Protein AF-A0AAD7ZEE1-F1 (afdb_monomer_lite)

Radius of gyration: 22.11 Å; chains: 1; bounding box: 48×43×77 Å

InterPro domains:
  IPR001849 Pleckstrin homology domain [PF00169] (55-157)
  IPR001849 Pleckstrin homology domain [PS50003] (45-158)
  IPR001849 Pleckstrin homology domain [SM00233] (46-160)
  IPR011993 PH-like domain superfamily [G3DSA:2.30.29.30] (40-167)
  IPR040655 TIAM1, CC-Ex domain [PF18385] (184-248)
  IPR043537 Tiam1/Tiam2/Protein still life [PTHR46001] (1-248)

Organism: Diploptera punctata (NCBI:txid6984)

Sequence (248 aa):
SMSDDDRMSLTTAVSDEEDAESVHNSPYRAKQTGTAAASFNCTGAVRKAGFLSVKKWLLRKKHQIELARKRGWKGYWVCLKGTTLLFYPCDSREGRSVEAAPKHLIIVDGAIMQPIPEHPKRDYIFCLSTAFGDAYLFQAPCQVELENWVNSIHSACAAAFARHRGKTGTLHLLQEEIFRLEKAIESDHKLKHMADLQQSVVSDPETKQQINNQIVQWEENLERLHCEQFRLRCYMASLQSGELPNPK

pLDDT: mean 83.83, std 20.96, range [27.28, 98.5]

Structure (mmCIF, N/CA/C/O backbone):
data_AF-A0AAD7ZEE1-F1
#
_entry.id   AF-A0AAD7ZEE1-F1
#
loop_
_atom_site.group_PDB
_atom_site.id
_atom_site.type_symbol
_atom_site.label_atom_id
_atom_site.label_alt_id
_atom_site.label_comp_id
_atom_site.label_asym_id
_atom_site.label_entity_id
_atom_site.label_seq_id
_atom_site.pdbx_PDB_ins_code
_atom_site.Cartn_x
_atom_site.Cartn_y
_atom_site.Cartn_z
_atom_site.occupancy
_atom_site.B_iso_or_equiv
_atom_site.auth_seq_id
_atom_site.auth_comp_id
_atom_site.auth_asym_id
_atom_site.auth_atom_id
_atom_site.pdbx_PDB_model_num
ATOM 1 N N . SER A 1 1 ? -8.380 22.150 -8.555 1.00 40.12 1 SER A N 1
ATOM 2 C CA . SER A 1 1 ? -8.447 21.012 -7.622 1.00 40.12 1 SER A CA 1
ATOM 3 C C . SER A 1 1 ? -9.187 19.899 -8.341 1.00 40.12 1 SER A C 1
ATOM 5 O O . SER A 1 1 ? -10.301 20.165 -8.768 1.00 40.12 1 SER A O 1
ATOM 7 N N . MET A 1 2 ? -8.557 18.749 -8.607 1.00 34.44 2 MET A N 1
ATOM 8 C CA . MET A 1 2 ? -9.246 17.584 -9.196 1.00 34.44 2 MET A CA 1
ATOM 9 C C . MET A 1 2 ? -10.144 16.945 -8.135 1.00 34.44 2 MET A C 1
ATOM 11 O O . MET A 1 2 ? -9.712 16.839 -6.986 1.00 34.44 2 MET A O 1
ATOM 15 N N . SER A 1 3 ? -11.364 16.549 -8.505 1.00 39.47 3 SER A N 1
ATOM 16 C CA . SER A 1 3 ? -12.294 15.894 -7.580 1.00 39.47 3 SER A CA 1
ATOM 17 C C . SER A 1 3 ? -11.855 14.454 -7.277 1.00 39.47 3 SER A C 1
ATOM 19 O O . SER A 1 3 ? -11.106 13.848 -8.051 1.00 39.47 3 SER A O 1
ATOM 21 N N . ASP A 1 4 ? -12.299 13.893 -6.150 1.00 42.19 4 ASP A N 1
ATOM 22 C CA . ASP A 1 4 ? -12.007 12.496 -5.808 1.00 42.19 4 ASP A CA 1
ATOM 23 C C . ASP A 1 4 ? -12.592 11.523 -6.846 1.00 42.19 4 ASP A C 1
ATOM 25 O O . ASP A 1 4 ? -11.944 10.528 -7.159 1.00 42.19 4 ASP A O 1
ATOM 29 N N . ASP A 1 5 ? -13.724 11.861 -7.476 1.00 41.03 5 ASP A N 1
ATOM 30 C CA . ASP A 1 5 ? -14.307 11.094 -8.587 1.00 41.03 5 ASP A CA 1
ATOM 31 C C . ASP A 1 5 ? -13.415 11.113 -9.845 1.00 41.03 5 ASP A C 1
ATOM 33 O O . ASP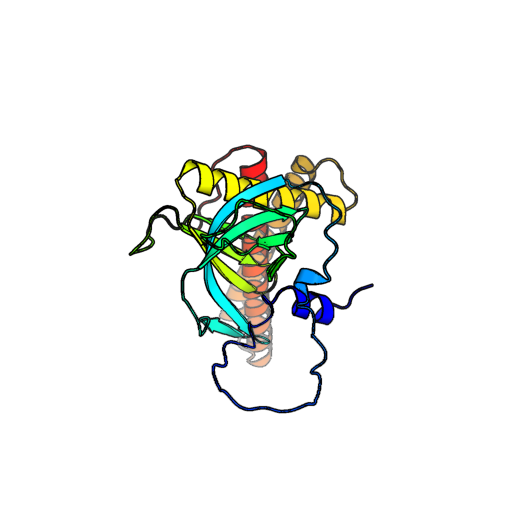 A 1 5 ? -13.206 10.074 -10.481 1.00 41.03 5 ASP A O 1
ATOM 37 N N . ASP A 1 6 ? -12.796 12.255 -10.173 1.00 42.69 6 ASP A N 1
ATOM 38 C CA . ASP A 1 6 ? -11.842 12.347 -11.289 1.00 42.69 6 ASP A CA 1
ATOM 39 C C . ASP A 1 6 ? -10.589 11.502 -11.015 1.00 42.69 6 ASP A C 1
ATOM 41 O O . ASP A 1 6 ? -10.083 10.820 -11.912 1.00 42.69 6 ASP A O 1
ATOM 45 N N . ARG A 1 7 ? -10.105 11.481 -9.763 1.00 49.22 7 ARG A N 1
ATOM 46 C CA . ARG A 1 7 ? -8.988 10.615 -9.343 1.00 49.22 7 ARG A CA 1
ATOM 47 C C . ARG A 1 7 ? -9.383 9.140 -9.382 1.00 49.22 7 ARG A C 1
ATOM 49 O O . ARG A 1 7 ? -8.583 8.329 -9.843 1.00 49.22 7 ARG A O 1
ATOM 56 N N . MET A 1 8 ? -10.604 8.793 -8.976 1.00 46.94 8 MET A N 1
ATOM 57 C CA . MET A 1 8 ? -11.129 7.427 -9.058 1.00 46.94 8 MET A CA 1
ATOM 58 C C . MET A 1 8 ? -11.180 6.930 -10.509 1.00 46.94 8 MET A C 1
ATOM 60 O O . MET A 1 8 ? -10.720 5.816 -10.772 1.00 46.94 8 MET A O 1
ATOM 64 N N . SER A 1 9 ? -11.613 7.770 -11.459 1.00 46.78 9 SER A N 1
ATOM 65 C CA . SER A 1 9 ? -11.633 7.435 -12.895 1.00 46.78 9 SER A CA 1
ATOM 66 C C . SER A 1 9 ? -10.240 7.159 -13.484 1.00 46.78 9 SER A C 1
ATOM 68 O O . SER A 1 9 ? -10.095 6.343 -14.393 1.00 46.78 9 SER A O 1
ATOM 70 N N . LEU A 1 10 ? -9.201 7.797 -12.929 1.00 44.50 10 LEU A N 1
ATOM 71 C CA . LEU A 1 10 ? -7.802 7.596 -13.317 1.00 44.50 10 LEU A CA 1
ATOM 72 C C . LEU A 1 10 ? -7.186 6.345 -12.670 1.00 44.50 10 LEU A C 1
ATOM 74 O O . LEU A 1 10 ? -6.228 5.795 -13.202 1.00 44.50 10 LEU A O 1
ATOM 78 N N . THR A 1 11 ? -7.695 5.896 -11.520 1.00 47.75 11 THR A N 1
ATOM 79 C CA . THR A 1 11 ? -7.128 4.760 -10.761 1.00 47.75 11 THR A CA 1
ATOM 80 C C . THR A 1 11 ? -7.595 3.397 -11.247 1.00 47.75 11 THR A C 1
ATOM 82 O O . THR A 1 11 ? -6.861 2.415 -11.115 1.00 47.75 11 THR A O 1
ATOM 85 N N . THR A 1 12 ? -8.784 3.331 -11.851 1.00 45.69 12 THR A N 1
ATOM 86 C CA . THR A 1 12 ? -9.221 2.122 -12.537 1.00 45.69 12 THR A CA 1
ATOM 87 C C . THR A 1 12 ? -8.402 2.035 -13.813 1.00 45.69 12 THR A C 1
ATOM 89 O O . THR A 1 12 ? -8.481 2.927 -14.651 1.00 45.69 12 THR A O 1
ATOM 92 N N . ALA A 1 13 ? -7.603 0.979 -13.986 1.00 43.41 13 ALA A N 1
ATOM 93 C CA . ALA A 1 13 ? -6.982 0.701 -15.276 1.00 43.41 13 ALA A CA 1
ATOM 94 C C . ALA A 1 13 ? -8.093 0.684 -16.337 1.00 43.41 13 ALA A C 1
ATOM 96 O O . ALA A 1 13 ? -8.843 -0.300 -16.384 1.00 43.41 13 ALA A O 1
ATOM 97 N N . VAL A 1 14 ? -8.203 1.790 -17.092 1.00 40.97 14 VAL A N 1
ATOM 98 C CA . VAL A 1 14 ? -9.268 2.075 -18.060 1.00 40.97 14 VAL A CA 1
ATOM 99 C C . VAL A 1 14 ? -9.551 0.801 -18.831 1.00 40.97 14 VAL A C 1
ATOM 101 O O . VAL A 1 14 ? -8.634 0.179 -19.374 1.00 40.97 14 VAL A O 1
ATOM 104 N N . SER A 1 15 ? -10.800 0.354 -18.728 1.00 37.97 15 SER A N 1
ATOM 105 C CA . SER A 1 15 ? -11.287 -0.866 -19.352 1.00 37.97 15 SER A CA 1
ATOM 106 C C . SER A 1 15 ? -10.908 -0.849 -20.827 1.00 37.97 15 SER A C 1
ATOM 108 O O . SER A 1 15 ? -11.233 0.106 -21.526 1.00 37.97 15 SER A O 1
ATOM 110 N N . ASP A 1 16 ? -10.210 -1.897 -21.271 1.00 42.94 16 ASP A N 1
ATOM 111 C CA . ASP A 1 16 ? -10.101 -2.236 -22.686 1.00 42.94 16 ASP A CA 1
ATOM 112 C C . ASP A 1 16 ? -11.536 -2.468 -23.200 1.00 42.94 16 ASP A C 1
ATOM 114 O O . ASP A 1 16 ? -12.090 -3.560 -23.033 1.00 42.94 16 ASP A O 1
ATOM 118 N N . GLU A 1 17 ? -12.170 -1.437 -23.753 1.00 46.38 17 GLU A N 1
ATOM 119 C CA . GLU A 1 17 ? -13.092 -1.662 -24.858 1.00 46.38 17 GLU A CA 1
ATOM 120 C C . GLU A 1 17 ? -12.255 -1.761 -26.135 1.00 46.38 17 GLU A C 1
ATOM 122 O O . GLU A 1 17 ? -11.256 -1.060 -26.276 1.00 46.38 17 GLU A O 1
ATOM 127 N N . GLU A 1 18 ? -12.681 -2.665 -27.018 1.00 41.09 18 GLU A N 1
ATOM 128 C CA . GLU A 1 18 ? -12.090 -3.026 -28.316 1.00 41.09 18 GLU A CA 1
ATOM 129 C C . GLU A 1 18 ? -11.068 -4.178 -28.306 1.00 41.09 18 GLU A C 1
ATOM 131 O O . GLU A 1 18 ? -9.892 -4.022 -28.604 1.00 41.09 18 GLU A O 1
ATOM 136 N N . ASP A 1 19 ? -11.583 -5.386 -28.060 1.00 40.03 19 ASP A N 1
ATOM 137 C CA . ASP A 1 19 ? -11.290 -6.522 -28.944 1.00 40.03 19 ASP A CA 1
ATOM 138 C C . ASP A 1 19 ? -12.640 -6.967 -29.531 1.00 40.03 19 ASP A C 1
ATOM 140 O O . ASP A 1 19 ? -13.342 -7.799 -28.953 1.00 40.03 19 ASP A O 1
ATOM 144 N N . ALA A 1 20 ? -13.057 -6.339 -30.630 1.00 35.88 20 ALA A N 1
ATOM 145 C CA . ALA A 1 20 ? -14.200 -6.782 -31.420 1.00 35.88 20 ALA A CA 1
ATOM 146 C C . ALA A 1 20 ? -13.728 -7.050 -32.851 1.00 35.88 20 ALA A C 1
ATOM 148 O O . ALA A 1 20 ? -13.698 -6.162 -33.701 1.00 35.88 20 ALA A O 1
ATOM 149 N N . GLU A 1 21 ? -13.361 -8.303 -33.118 1.00 36.62 21 GLU A N 1
ATOM 150 C CA . GLU A 1 21 ? -13.446 -8.841 -34.469 1.00 36.62 21 GLU A CA 1
ATOM 151 C C . GLU A 1 21 ? -14.921 -8.843 -34.892 1.00 36.62 21 GLU A C 1
ATOM 153 O O . GLU A 1 21 ? -15.702 -9.688 -34.463 1.00 36.62 21 GLU A O 1
ATOM 158 N N . SER A 1 22 ? -15.313 -7.910 -35.758 1.00 33.69 22 SER A N 1
ATOM 159 C CA . SER A 1 22 ? -16.380 -8.162 -36.726 1.00 33.69 22 SER A CA 1
ATOM 160 C C . SER A 1 22 ? -16.265 -7.201 -37.903 1.00 33.69 22 SER A C 1
ATOM 162 O O . SER A 1 22 ? -16.406 -5.987 -37.768 1.00 33.69 22 SER A O 1
ATOM 164 N N . VAL A 1 23 ? -16.018 -7.785 -39.069 1.00 41.66 23 VAL A N 1
ATOM 165 C CA . VAL A 1 23 ? -16.110 -7.181 -40.396 1.00 41.66 23 VAL A CA 1
ATOM 166 C C . VAL A 1 23 ? -17.495 -6.548 -40.578 1.00 41.66 23 VAL A C 1
ATOM 168 O O . VAL A 1 23 ? -18.473 -7.284 -40.558 1.00 41.66 23 VAL A O 1
ATOM 171 N N . HIS A 1 24 ? -17.592 -5.228 -40.781 1.00 32.78 24 HIS A N 1
ATOM 172 C CA . HIS A 1 24 ? -18.539 -4.605 -41.724 1.00 32.78 24 HIS A CA 1
ATOM 173 C C . HIS A 1 24 ? -18.320 -3.083 -41.860 1.00 32.78 24 HIS A C 1
ATOM 175 O O . HIS A 1 24 ? -18.213 -2.351 -40.881 1.00 32.78 24 HIS A O 1
ATOM 181 N N . ASN A 1 25 ? -18.269 -2.623 -43.115 1.00 38.84 25 ASN A N 1
ATOM 182 C CA . ASN A 1 25 ? -18.150 -1.228 -43.555 1.00 38.84 25 ASN A CA 1
ATOM 183 C C . ASN A 1 25 ? -19.163 -0.273 -42.889 1.00 38.84 25 ASN A C 1
ATOM 185 O O . ASN A 1 25 ? -20.369 -0.491 -42.996 1.00 38.84 25 ASN A O 1
ATOM 189 N N . SER A 1 26 ? -18.690 0.855 -42.346 1.00 27.28 26 SER A N 1
ATOM 190 C CA . SER A 1 26 ? -19.504 2.059 -42.102 1.00 27.28 26 SER A CA 1
ATOM 191 C C . SER A 1 26 ? -18.639 3.330 -42.214 1.00 27.28 26 SER A C 1
ATOM 193 O O . SER A 1 26 ? -17.536 3.347 -41.669 1.00 27.28 26 SER A O 1
ATOM 195 N N . PRO A 1 27 ? -19.085 4.402 -42.907 1.00 32.22 27 PRO A N 1
ATOM 196 C CA . PRO A 1 27 ? -18.268 5.587 -43.192 1.00 32.22 27 PRO A CA 1
ATOM 197 C C . PRO A 1 27 ? -18.275 6.639 -42.068 1.00 32.22 27 PRO A C 1
ATOM 199 O O . PRO A 1 27 ? -17.783 7.753 -42.256 1.00 32.22 27 PRO A O 1
ATOM 202 N N . TYR A 1 28 ? -18.807 6.324 -40.886 1.00 29.80 28 TYR A N 1
ATOM 203 C CA . TYR A 1 28 ? -18.801 7.256 -39.762 1.00 29.80 28 TYR A CA 1
ATOM 204 C C . TYR A 1 28 ? -17.544 7.081 -38.912 1.00 29.80 28 TYR A C 1
ATOM 206 O O . TYR A 1 28 ? -17.447 6.207 -38.058 1.00 29.80 28 TYR A O 1
ATOM 214 N N . ARG A 1 29 ? -16.579 7.968 -39.173 1.00 31.44 29 ARG A N 1
ATOM 215 C CA . ARG A 1 29 ? -15.372 8.233 -38.384 1.00 31.44 29 ARG A CA 1
ATOM 216 C C . ARG A 1 29 ? -15.708 8.323 -36.888 1.00 31.44 29 ARG A C 1
ATOM 218 O O . ARG A 1 29 ? -16.157 9.367 -36.413 1.00 31.44 29 ARG A O 1
ATOM 225 N N . ALA A 1 30 ? -15.472 7.240 -36.151 1.00 33.38 30 ALA A N 1
ATOM 226 C CA . ALA A 1 30 ? -15.503 7.240 -34.695 1.00 33.38 30 ALA A CA 1
ATOM 227 C C . ALA A 1 30 ? -14.408 8.184 -34.170 1.00 33.38 30 ALA A C 1
ATOM 229 O O . ALA A 1 30 ? -13.257 8.141 -34.612 1.00 33.38 30 ALA A O 1
ATOM 230 N N . LYS A 1 31 ? -14.772 9.084 -33.251 1.00 32.66 31 LYS A N 1
ATOM 231 C CA . LYS A 1 31 ? -13.800 9.866 -32.479 1.00 32.66 31 LYS A CA 1
ATOM 232 C C . LYS A 1 31 ? -12.922 8.878 -31.713 1.00 32.66 31 LYS A C 1
ATOM 234 O O . LYS A 1 31 ? -13.436 8.174 -30.855 1.00 32.66 31 LYS A O 1
ATOM 239 N N . GLN A 1 32 ? -11.620 8.862 -32.001 1.00 36.59 32 GLN A N 1
ATOM 240 C CA . GLN A 1 32 ? -10.618 8.201 -31.165 1.00 36.59 32 GLN A CA 1
ATOM 241 C C . GLN A 1 32 ? -10.712 8.777 -29.748 1.00 36.59 32 GLN A C 1
ATOM 243 O O . GLN A 1 32 ? -10.228 9.875 -29.470 1.00 36.59 32 GLN A O 1
ATOM 248 N N . THR A 1 33 ? -11.374 8.057 -28.850 1.00 39.50 33 THR A N 1
ATOM 249 C CA . THR A 1 33 ? -11.293 8.291 -27.413 1.00 39.50 33 THR A CA 1
ATOM 250 C C . THR A 1 33 ? -9.911 7.834 -26.970 1.00 39.50 33 THR A C 1
ATOM 252 O O . THR A 1 33 ? -9.688 6.652 -26.724 1.00 39.50 33 THR A O 1
ATOM 255 N N . GLY A 1 34 ? -8.947 8.755 -26.938 1.00 44.19 34 GLY A N 1
ATOM 256 C CA . GLY A 1 34 ? -7.633 8.471 -26.368 1.00 44.19 34 GLY A CA 1
ATOM 257 C C . GLY A 1 34 ? -7.796 7.935 -24.945 1.00 44.19 34 GLY A C 1
ATOM 258 O O . GLY A 1 34 ? -8.512 8.522 -24.136 1.00 44.19 34 GLY A O 1
ATOM 259 N N . THR A 1 35 ? -7.165 6.800 -24.641 1.00 54.47 35 THR A N 1
ATOM 260 C CA . THR A 1 35 ? -7.162 6.225 -23.289 1.00 54.47 35 THR A CA 1
ATOM 261 C C . THR A 1 35 ? -6.648 7.257 -22.286 1.00 54.47 35 THR A C 1
ATOM 263 O O . THR A 1 35 ? -5.649 7.915 -22.571 1.00 54.47 35 THR A O 1
ATOM 266 N N . ALA A 1 36 ? -7.257 7.358 -21.097 1.00 60.41 36 ALA A N 1
ATOM 267 C CA . ALA A 1 36 ? -6.847 8.304 -20.046 1.00 60.41 36 ALA A CA 1
ATOM 268 C C . ALA A 1 36 ? -5.338 8.242 -19.722 1.00 60.41 36 ALA A C 1
ATOM 270 O O . ALA A 1 36 ? -4.725 9.251 -19.375 1.00 60.41 36 ALA A O 1
ATOM 271 N N . ALA A 1 37 ? -4.724 7.068 -19.909 1.00 61.06 37 ALA A N 1
ATOM 272 C CA . ALA A 1 37 ? -3.286 6.869 -19.788 1.00 61.06 37 ALA A CA 1
ATOM 273 C C . ALA A 1 37 ? -2.462 7.656 -20.826 1.00 61.06 37 ALA A C 1
ATOM 275 O O . ALA A 1 37 ? -1.444 8.245 -20.471 1.00 61.06 37 ALA A O 1
ATOM 276 N N . ALA A 1 38 ? -2.922 7.738 -22.075 1.00 57.72 38 ALA A N 1
ATOM 277 C CA . ALA A 1 38 ? -2.249 8.456 -23.157 1.00 57.72 38 ALA A CA 1
ATOM 278 C C . ALA A 1 38 ? -2.305 9.985 -22.987 1.00 57.72 38 ALA A C 1
ATOM 280 O O . ALA A 1 38 ? -1.406 10.684 -23.441 1.00 57.72 38 ALA A O 1
ATOM 281 N N . SER A 1 39 ? -3.329 10.505 -22.302 1.00 58.06 39 SER A N 1
ATOM 282 C CA . SER A 1 39 ? -3.446 11.929 -21.956 1.00 58.06 39 SER A CA 1
ATOM 283 C C . SER A 1 39 ? -2.716 12.324 -20.665 1.00 58.06 39 SER A C 1
ATOM 285 O O . SER A 1 39 ? -2.674 13.506 -20.320 1.00 58.06 39 SER A O 1
ATOM 287 N N . PHE A 1 40 ? -2.175 11.361 -19.910 1.00 64.25 40 PHE A N 1
ATOM 288 C CA . PHE A 1 40 ? -1.597 11.621 -18.593 1.00 64.25 40 PHE A CA 1
ATOM 289 C C . PHE A 1 40 ? -0.121 12.040 -18.696 1.00 64.25 40 PHE A C 1
ATOM 291 O O . PHE A 1 40 ? 0.790 11.215 -18.806 1.00 64.25 40 PHE A O 1
ATOM 298 N N . ASN A 1 41 ? 0.128 13.349 -18.618 1.00 56.94 41 ASN A N 1
ATOM 299 C CA . ASN A 1 41 ? 1.473 13.924 -18.662 1.00 56.94 41 ASN A CA 1
ATOM 300 C C . ASN A 1 41 ? 2.243 13.670 -17.353 1.00 56.94 41 ASN A C 1
ATOM 302 O O . ASN A 1 41 ? 2.205 14.468 -16.418 1.00 56.94 41 ASN A O 1
ATOM 306 N N . CYS A 1 42 ? 2.997 12.570 -17.290 1.00 60.84 42 CYS A N 1
ATOM 307 C CA . CYS A 1 42 ? 3.936 12.307 -16.195 1.00 60.84 42 CYS A CA 1
ATOM 308 C C . CYS A 1 42 ? 5.241 13.096 -16.372 1.00 60.84 42 CYS A C 1
ATOM 310 O O . CYS A 1 42 ? 6.234 12.564 -16.878 1.00 60.84 42 CYS A O 1
ATOM 312 N N . THR A 1 43 ? 5.269 14.349 -15.918 1.00 61.03 43 THR A N 1
ATOM 313 C CA . THR A 1 43 ? 6.492 15.162 -15.835 1.00 61.03 43 THR A CA 1
ATOM 314 C C . THR A 1 43 ? 7.293 14.772 -14.588 1.00 61.03 43 THR A C 1
ATOM 316 O O . THR A 1 43 ? 7.229 15.422 -13.548 1.00 61.03 43 THR A O 1
ATOM 319 N N . GLY A 1 44 ? 8.005 13.649 -14.650 1.00 70.31 44 GLY A N 1
ATOM 320 C CA . GLY A 1 44 ? 8.837 13.172 -13.547 1.00 70.31 44 GLY A CA 1
ATOM 321 C C . GLY A 1 44 ? 9.886 12.172 -14.014 1.00 70.31 44 GLY A C 1
ATOM 322 O O . GLY A 1 44 ? 9.659 11.423 -14.968 1.00 70.31 44 GLY A O 1
ATOM 323 N N . ALA A 1 45 ? 11.037 12.159 -13.340 1.00 86.88 45 ALA A N 1
ATOM 324 C CA . ALA A 1 45 ? 12.091 11.187 -13.607 1.00 86.88 45 ALA A CA 1
ATOM 325 C C . ALA A 1 45 ? 11.593 9.755 -13.344 1.00 86.88 45 ALA A C 1
ATOM 327 O O . ALA A 1 45 ? 10.801 9.508 -12.427 1.00 86.88 45 ALA A O 1
ATOM 328 N N . VAL A 1 46 ? 12.065 8.809 -14.155 1.00 91.88 46 VAL A N 1
ATOM 329 C CA . VAL A 1 46 ? 11.797 7.382 -13.950 1.00 91.88 46 VAL A CA 1
ATOM 330 C C . VAL A 1 46 ? 12.612 6.910 -12.751 1.00 91.88 46 VAL A C 1
ATOM 332 O O . VAL A 1 46 ? 13.837 6.943 -12.787 1.00 91.88 46 VAL A O 1
ATOM 335 N N . ARG A 1 47 ? 11.931 6.463 -11.691 1.00 94.62 47 ARG A N 1
ATOM 336 C CA . ARG A 1 47 ? 12.568 5.881 -10.500 1.00 94.62 47 ARG A CA 1
ATOM 337 C C . ARG A 1 47 ? 13.036 4.453 -10.757 1.00 94.62 47 ARG A C 1
ATOM 339 O O . ARG A 1 47 ? 14.119 4.076 -10.334 1.00 94.62 47 ARG A O 1
ATOM 346 N N . LYS A 1 48 ? 12.190 3.659 -11.412 1.00 96.19 48 LYS A N 1
ATOM 347 C CA . LYS A 1 48 ? 12.466 2.271 -11.791 1.00 96.19 48 LYS A CA 1
ATOM 348 C C . LYS A 1 48 ? 11.697 1.935 -13.060 1.00 96.19 48 LYS A C 1
ATOM 350 O O . LYS A 1 48 ? 10.569 2.396 -13.238 1.00 96.19 48 LYS A O 1
ATOM 355 N N . ALA A 1 49 ? 12.306 1.130 -13.919 1.00 95.81 49 ALA A N 1
ATOM 356 C CA . ALA A 1 49 ? 11.650 0.537 -15.070 1.00 95.81 49 ALA A CA 1
ATOM 357 C C . ALA A 1 49 ? 12.075 -0.921 -15.232 1.00 95.81 49 ALA A C 1
ATOM 359 O O . ALA A 1 49 ? 13.175 -1.297 -14.829 1.00 95.81 49 ALA A O 1
ATOM 360 N N . GLY A 1 50 ? 11.200 -1.734 -15.810 1.00 95.56 50 GLY A N 1
ATOM 361 C CA . GLY A 1 50 ? 11.475 -3.144 -16.040 1.00 95.56 50 GLY A CA 1
ATOM 362 C C . GLY A 1 50 ? 10.248 -3.907 -16.512 1.00 95.56 50 GLY A C 1
ATOM 363 O O . GLY A 1 50 ? 9.125 -3.403 -16.477 1.00 95.56 50 GLY A O 1
ATOM 364 N N . PHE A 1 51 ? 10.474 -5.137 -16.959 1.00 95.50 51 PHE A N 1
ATOM 365 C CA . PHE A 1 51 ? 9.395 -6.030 -17.354 1.00 95.50 51 PHE A CA 1
ATOM 366 C C . PHE A 1 51 ? 8.683 -6.605 -16.125 1.00 95.50 51 PHE A C 1
ATOM 368 O O . PHE A 1 51 ? 9.338 -7.079 -15.196 1.00 95.50 51 PHE A O 1
ATOM 375 N N . LEU A 1 52 ? 7.351 -6.605 -16.151 1.00 97.06 52 LEU A N 1
ATOM 376 C CA . LEU A 1 52 ? 6.505 -7.282 -15.170 1.00 97.06 52 LEU A CA 1
ATOM 377 C C . LEU A 1 52 ? 5.369 -8.015 -15.884 1.00 97.06 52 LEU A C 1
ATOM 379 O O . LEU A 1 52 ? 4.760 -7.476 -16.812 1.00 97.06 52 LEU A O 1
ATOM 383 N N . SER A 1 53 ? 5.033 -9.219 -15.414 1.00 96.25 53 SER A N 1
ATOM 384 C CA . SER A 1 53 ? 3.729 -9.809 -15.734 1.00 96.25 53 SER A CA 1
ATOM 385 C C . SER A 1 53 ? 2.713 -9.358 -14.695 1.00 96.25 53 SER A C 1
ATOM 387 O O . SER A 1 53 ? 2.989 -9.399 -13.503 1.00 96.25 53 SER A O 1
ATOM 389 N N . VAL A 1 54 ? 1.545 -8.910 -15.141 1.00 95.69 54 VAL A N 1
ATOM 390 C CA . VAL A 1 54 ? 0.543 -8.240 -14.309 1.00 95.69 54 VAL A CA 1
ATOM 391 C C . VAL A 1 54 ? -0.788 -8.955 -14.455 1.00 95.69 54 VAL A C 1
ATOM 393 O O . VAL A 1 54 ? -1.175 -9.354 -15.557 1.00 95.69 54 VAL A O 1
ATOM 396 N N . LYS A 1 55 ? -1.507 -9.089 -13.346 1.00 94.06 55 LYS A N 1
ATOM 397 C CA . LYS A 1 55 ? -2.844 -9.668 -13.280 1.00 94.06 55 LYS A CA 1
ATOM 398 C C . LYS A 1 55 ? -3.710 -8.846 -12.330 1.00 94.06 55 LYS A C 1
ATOM 400 O O . LYS A 1 55 ? -3.374 -8.689 -11.159 1.00 94.06 55 LYS A O 1
ATOM 405 N N . LYS A 1 56 ? -4.860 -8.363 -12.809 1.00 93.56 56 LYS A N 1
ATOM 406 C CA . LYS A 1 56 ? -5.882 -7.749 -11.942 1.00 93.56 56 LYS A CA 1
ATOM 407 C C . LYS A 1 56 ? -6.412 -8.810 -10.969 1.00 93.56 56 LYS A C 1
ATOM 409 O O . LYS A 1 56 ? -6.713 -9.928 -11.404 1.00 93.56 56 LYS A O 1
ATOM 414 N N . TRP A 1 57 ? -6.524 -8.482 -9.682 1.00 92.81 57 TRP A N 1
ATOM 415 C CA . TRP A 1 57 ? -6.970 -9.435 -8.663 1.00 92.81 57 TRP A CA 1
ATOM 416 C C . TRP A 1 57 ? -8.263 -9.005 -7.984 1.00 92.81 57 TRP A C 1
ATOM 418 O O . TRP A 1 57 ? -9.275 -9.684 -8.170 1.00 92.81 57 TRP A O 1
ATOM 428 N N . LEU A 1 58 ? -8.243 -7.876 -7.278 1.00 93.81 58 LEU A N 1
ATOM 429 C CA . LEU A 1 58 ? -9.402 -7.298 -6.602 1.00 93.81 58 LEU A CA 1
ATOM 430 C C . LEU A 1 58 ? -9.688 -5.922 -7.190 1.00 93.81 58 LEU A C 1
ATOM 432 O O . LEU A 1 58 ? -8.757 -5.174 -7.475 1.00 93.81 58 LEU A O 1
ATOM 436 N N . LEU A 1 59 ? -10.961 -5.606 -7.390 1.00 91.50 59 LEU A N 1
ATOM 437 C CA . LEU A 1 59 ? -11.401 -4.298 -7.856 1.00 91.50 59 LEU A CA 1
ATOM 438 C C . LEU A 1 59 ? -12.491 -3.782 -6.929 1.00 91.50 59 LEU A C 1
ATOM 440 O O . LEU A 1 59 ? -13.453 -4.501 -6.637 1.00 91.50 59 LEU A O 1
ATOM 444 N N . ARG A 1 60 ? -12.364 -2.531 -6.498 1.00 86.81 60 ARG A N 1
ATOM 445 C CA . ARG A 1 60 ? -13.404 -1.871 -5.722 1.00 86.81 60 ARG A CA 1
ATOM 446 C C . ARG A 1 60 ? -14.472 -1.323 -6.657 1.00 86.81 60 ARG A C 1
ATOM 448 O O . ARG A 1 60 ? -14.199 -0.550 -7.571 1.00 86.81 60 ARG A O 1
ATOM 455 N N . LYS A 1 61 ? -15.725 -1.676 -6.384 1.00 84.38 61 LYS A N 1
ATOM 456 C CA . LYS A 1 61 ? -16.904 -1.064 -6.997 1.00 84.38 61 LYS A CA 1
ATOM 457 C C . LYS A 1 61 ? -17.773 -0.479 -5.901 1.00 84.38 61 LYS A C 1
ATOM 459 O O . LYS A 1 61 ? -18.324 -1.206 -5.077 1.00 84.38 61 LYS A O 1
ATOM 464 N N . LYS A 1 62 ? -17.910 0.848 -5.893 1.00 82.31 62 LYS A N 1
ATOM 465 C CA . LYS A 1 62 ? -18.609 1.586 -4.830 1.00 82.31 62 LYS A CA 1
ATOM 466 C C . LYS A 1 62 ? -18.017 1.250 -3.448 1.00 82.31 62 LYS A C 1
ATOM 468 O O . LYS A 1 62 ? -16.911 1.679 -3.120 1.00 82.31 62 LYS A O 1
ATOM 473 N N . HIS A 1 63 ? -18.735 0.490 -2.628 1.00 79.81 63 HIS A N 1
ATOM 474 C CA . HIS A 1 63 ? -18.324 0.103 -1.275 1.00 79.81 63 HIS A CA 1
ATOM 475 C C . HIS A 1 63 ? -18.049 -1.401 -1.143 1.00 79.81 63 HIS A C 1
ATOM 477 O O . HIS A 1 63 ? -17.935 -1.902 -0.034 1.00 79.81 63 HIS A O 1
ATOM 483 N N . GLN A 1 64 ? -17.935 -2.123 -2.262 1.00 86.38 64 GLN A N 1
ATOM 484 C CA . GLN A 1 64 ? -17.654 -3.557 -2.271 1.00 86.38 64 GLN A CA 1
ATOM 485 C C . GLN A 1 64 ? -16.368 -3.864 -3.032 1.00 86.38 64 GLN A C 1
ATOM 487 O O . GLN A 1 64 ? -16.046 -3.216 -4.030 1.00 86.38 64 GLN A O 1
ATOM 492 N N . ILE A 1 65 ? -15.640 -4.867 -2.547 1.00 90.62 65 ILE A N 1
ATOM 493 C CA . ILE A 1 65 ? -14.446 -5.408 -3.192 1.00 90.62 65 ILE A CA 1
ATOM 494 C C . ILE A 1 65 ? -14.848 -6.707 -3.888 1.00 90.62 65 ILE A C 1
ATOM 496 O O . ILE A 1 65 ? -15.380 -7.620 -3.260 1.00 90.62 65 ILE A O 1
ATOM 500 N N . GLU A 1 66 ? -14.591 -6.792 -5.190 1.00 92.25 66 GLU A N 1
ATOM 501 C CA . GLU A 1 66 ? -14.926 -7.951 -6.016 1.00 92.25 66 GLU A CA 1
ATOM 502 C C . GLU A 1 66 ? -13.676 -8.532 -6.683 1.00 92.25 66 GLU A C 1
ATOM 504 O O . GLU A 1 66 ? -12.731 -7.815 -7.019 1.00 92.25 66 GLU A O 1
ATOM 509 N N . LEU A 1 67 ? -13.691 -9.837 -6.968 1.00 90.81 67 LEU A N 1
ATOM 510 C CA . LEU A 1 67 ? -12.682 -10.446 -7.834 1.00 90.81 67 LEU A CA 1
ATOM 511 C C . LEU A 1 67 ? -12.778 -9.871 -9.255 1.00 90.81 67 LEU A C 1
ATOM 513 O O . LEU A 1 67 ? -13.858 -9.792 -9.848 1.00 90.81 67 LEU A O 1
ATOM 517 N N . ALA A 1 68 ? -11.631 -9.544 -9.850 1.00 88.31 68 ALA A N 1
ATOM 518 C CA . ALA A 1 68 ? -11.573 -9.124 -11.245 1.00 88.31 68 ALA A CA 1
ATOM 519 C C . ALA A 1 68 ? -12.148 -10.219 -12.170 1.00 88.31 68 ALA A C 1
ATOM 521 O O . ALA A 1 68 ? -11.839 -11.402 -12.017 1.00 88.31 68 ALA A O 1
ATOM 522 N N . ARG A 1 69 ? -12.969 -9.837 -13.161 1.00 80.06 69 ARG A N 1
ATOM 523 C CA . ARG A 1 69 ? -13.607 -10.790 -14.096 1.00 80.06 69 ARG A CA 1
ATOM 524 C C . ARG A 1 69 ? -12.608 -11.391 -15.095 1.00 80.06 69 ARG A C 1
ATOM 526 O O . ARG A 1 69 ? -12.586 -12.602 -15.293 1.00 80.06 69 ARG A O 1
ATOM 533 N N . LYS A 1 70 ? -11.738 -10.561 -15.686 1.00 74.62 70 LYS A N 1
ATOM 534 C CA . LYS A 1 70 ? -10.638 -10.986 -16.571 1.00 74.62 70 LYS A CA 1
ATOM 535 C C . LYS A 1 70 ? -9.336 -11.048 -15.764 1.00 74.62 70 LYS A C 1
ATOM 537 O O . LYS A 1 70 ? -8.822 -10.018 -15.340 1.00 74.62 70 LYS A O 1
ATOM 542 N N . ARG A 1 71 ? -8.820 -12.262 -15.539 1.00 73.62 71 ARG A N 1
ATOM 543 C CA . ARG A 1 71 ? -7.690 -12.560 -14.627 1.00 73.62 71 ARG A CA 1
ATOM 544 C C . ARG A 1 71 ? -6.462 -13.140 -15.338 1.00 73.62 71 ARG A C 1
ATOM 546 O O . ARG A 1 71 ? -5.666 -13.846 -14.718 1.00 73.62 71 ARG A O 1
ATOM 553 N N . GLY A 1 72 ? -6.335 -12.898 -16.641 1.00 89.00 72 GLY A N 1
ATOM 554 C CA . GLY A 1 72 ? -5.162 -13.309 -17.408 1.00 89.00 72 GLY A CA 1
ATOM 555 C C . GLY A 1 72 ? -3.916 -12.551 -16.955 1.00 89.00 72 GLY A C 1
ATOM 556 O O . GLY A 1 72 ? -3.993 -11.377 -16.599 1.00 89.00 72 GLY A O 1
ATOM 557 N N . TRP A 1 73 ? -2.778 -13.235 -16.963 1.00 93.81 73 TRP A N 1
ATOM 558 C CA . TRP A 1 73 ? -1.476 -12.599 -16.800 1.00 93.81 73 TRP A CA 1
ATOM 559 C C . TRP A 1 73 ? -1.054 -11.970 -18.126 1.00 93.81 73 TRP A C 1
ATOM 561 O O . TRP A 1 73 ? -1.105 -12.643 -19.155 1.00 93.81 73 TRP A O 1
ATOM 571 N N . LYS A 1 74 ? -0.608 -10.714 -18.107 1.00 92.69 74 LYS A N 1
ATOM 572 C CA . LYS A 1 74 ? -0.123 -10.010 -19.302 1.00 92.69 74 LYS A CA 1
ATOM 573 C C . LYS A 1 74 ? 1.200 -9.308 -19.020 1.00 92.69 74 LYS A C 1
ATOM 575 O O . LYS A 1 74 ? 1.388 -8.776 -17.932 1.00 92.69 74 LYS A O 1
ATOM 580 N N . GLY A 1 75 ? 2.135 -9.384 -19.963 1.00 92.94 75 GLY A N 1
ATOM 581 C CA . GLY A 1 75 ? 3.453 -8.761 -19.848 1.00 92.94 75 GLY A CA 1
ATOM 582 C C . GLY A 1 75 ? 3.420 -7.289 -20.241 1.00 92.94 75 GLY A C 1
ATOM 583 O O . GLY A 1 75 ? 2.783 -6.934 -21.231 1.00 92.94 75 GLY A O 1
ATOM 584 N N . TYR A 1 76 ? 4.123 -6.454 -19.481 1.00 93.56 76 TYR A N 1
ATOM 585 C CA . TYR A 1 76 ? 4.288 -5.033 -19.765 1.00 93.56 76 TYR A CA 1
ATOM 586 C C . TYR A 1 76 ? 5.718 -4.597 -19.479 1.00 93.56 76 TYR A C 1
ATOM 588 O O . TYR A 1 76 ? 6.354 -5.090 -18.544 1.00 93.56 76 TYR A O 1
ATOM 596 N N . TRP A 1 77 ? 6.190 -3.611 -20.236 1.00 93.12 77 TRP A N 1
ATOM 597 C CA . TRP A 1 77 ? 7.272 -2.766 -19.755 1.00 93.12 77 TRP A CA 1
ATOM 598 C C . TRP A 1 77 ? 6.668 -1.728 -18.811 1.00 93.12 77 TRP A C 1
ATOM 600 O O . TRP A 1 77 ? 5.806 -0.947 -19.211 1.00 93.12 77 TRP A O 1
ATOM 610 N N . VAL A 1 78 ? 7.068 -1.747 -17.544 1.00 95.06 78 VAL A N 1
ATOM 611 C CA . VAL A 1 78 ? 6.496 -0.888 -16.504 1.00 95.06 78 VAL A CA 1
ATOM 612 C C . VAL A 1 78 ? 7.504 0.182 -16.120 1.00 95.06 78 VAL A C 1
ATOM 614 O O . VAL A 1 78 ? 8.682 -0.113 -15.943 1.00 95.06 78 VAL A O 1
ATOM 617 N N . CYS A 1 79 ? 7.051 1.426 -15.976 1.00 94.69 79 CYS A N 1
ATOM 618 C CA . CYS A 1 79 ? 7.854 2.540 -15.471 1.00 94.69 79 CYS A CA 1
ATOM 619 C C . CYS A 1 79 ? 7.177 3.178 -14.257 1.00 94.69 79 CYS A C 1
ATOM 621 O O . CYS A 1 79 ? 6.021 3.583 -14.338 1.00 94.69 79 CYS A O 1
ATOM 623 N N . LEU A 1 80 ? 7.914 3.335 -13.160 1.00 96.12 80 LEU A N 1
ATOM 624 C CA . LEU A 1 80 ? 7.501 4.102 -11.987 1.00 96.12 80 LEU A CA 1
ATOM 625 C C . LEU A 1 80 ? 7.987 5.551 -12.121 1.00 96.12 80 LEU A C 1
ATOM 627 O O . LEU A 1 80 ? 9.190 5.813 -12.032 1.00 96.12 80 LEU A O 1
ATOM 631 N N . LYS A 1 81 ? 7.058 6.493 -12.309 1.00 93.62 81 LYS A N 1
ATOM 632 C CA . LYS A 1 81 ? 7.311 7.945 -12.318 1.00 93.62 81 LYS A CA 1
ATOM 633 C C . LYS A 1 81 ? 6.485 8.598 -11.213 1.00 93.62 81 LYS A C 1
ATOM 635 O O . LYS A 1 81 ? 5.265 8.480 -11.206 1.00 93.62 81 LYS A O 1
ATOM 640 N N . GLY A 1 82 ? 7.133 9.273 -10.263 1.00 93.06 82 GLY A N 1
ATOM 641 C CA . GLY A 1 82 ? 6.432 9.770 -9.072 1.00 93.06 82 GLY A CA 1
ATOM 642 C C . GLY A 1 82 ? 5.747 8.621 -8.322 1.00 93.06 82 GLY A C 1
ATOM 643 O O . GLY A 1 82 ? 6.419 7.664 -7.952 1.00 93.06 82 GLY A O 1
ATOM 644 N N . THR A 1 83 ? 4.429 8.708 -8.132 1.00 94.88 83 THR A N 1
ATOM 645 C CA . THR A 1 83 ? 3.560 7.654 -7.570 1.00 94.88 83 THR A CA 1
ATOM 646 C C . THR A 1 83 ? 2.635 7.048 -8.629 1.00 94.88 83 THR A C 1
ATOM 648 O O . THR A 1 83 ? 1.507 6.650 -8.339 1.00 94.88 83 THR A O 1
ATOM 651 N N . THR A 1 84 ? 3.106 6.963 -9.871 1.00 94.94 84 THR A N 1
ATOM 652 C CA . THR A 1 84 ? 2.350 6.394 -10.988 1.00 94.94 84 THR A CA 1
ATOM 653 C C . THR A 1 84 ? 3.161 5.294 -11.661 1.00 94.94 84 THR A C 1
ATOM 655 O O . THR A 1 84 ? 4.296 5.514 -12.090 1.00 94.94 84 THR A O 1
ATOM 658 N N . LEU A 1 85 ? 2.570 4.104 -11.759 1.00 95.69 85 LEU A N 1
ATOM 659 C CA . LEU A 1 85 ? 3.049 3.027 -12.617 1.00 95.69 85 LEU A CA 1
ATOM 660 C C . LEU A 1 85 ? 2.434 3.198 -14.001 1.00 95.69 85 LEU A C 1
ATOM 662 O O . LEU A 1 85 ? 1.217 3.279 -14.134 1.00 95.69 85 LEU A O 1
ATOM 666 N N . LEU A 1 86 ? 3.282 3.245 -15.020 1.00 93.25 86 LEU A N 1
ATOM 667 C CA . LEU A 1 86 ? 2.907 3.366 -16.423 1.00 93.25 86 LEU A CA 1
ATOM 668 C C . LEU A 1 86 ? 3.209 2.054 -17.135 1.00 93.25 86 LEU A C 1
ATOM 670 O O . LEU A 1 86 ? 4.320 1.539 -17.012 1.00 93.25 86 LEU A O 1
ATOM 674 N N . PHE A 1 87 ? 2.235 1.538 -17.878 1.00 92.81 87 PHE A N 1
ATOM 675 C CA . PHE A 1 87 ? 2.296 0.227 -18.516 1.00 92.81 87 PHE A CA 1
ATOM 676 C C . PHE A 1 87 ? 2.370 0.391 -20.027 1.00 92.81 87 PHE A C 1
ATOM 678 O O . PHE A 1 87 ? 1.401 0.811 -20.662 1.00 92.81 87 PHE A O 1
ATOM 685 N N . TYR A 1 88 ? 3.508 0.023 -20.599 1.00 89.50 88 TYR A N 1
ATOM 686 C CA . TYR A 1 88 ? 3.741 0.044 -22.035 1.00 89.50 88 TYR A CA 1
ATOM 687 C C . TYR A 1 88 ? 3.610 -1.380 -22.584 1.00 89.50 88 TYR A C 1
ATOM 689 O O . TYR A 1 88 ? 4.115 -2.323 -21.952 1.00 89.50 88 TYR A O 1
ATOM 697 N N . PRO A 1 89 ? 2.919 -1.569 -23.723 1.00 85.94 89 PRO A N 1
ATOM 698 C CA . PRO A 1 89 ? 2.879 -2.855 -24.403 1.00 85.94 89 PRO A CA 1
ATOM 699 C C . PRO A 1 89 ? 4.293 -3.382 -24.653 1.00 85.94 89 PRO A C 1
ATOM 701 O O . PRO A 1 89 ? 5.202 -2.631 -24.996 1.00 85.94 89 PRO A O 1
ATOM 704 N N . CYS A 1 90 ? 4.478 -4.682 -24.458 1.00 76.06 90 CYS A N 1
ATOM 705 C CA . CYS A 1 90 ? 5.697 -5.374 -24.848 1.00 76.06 90 CYS A CA 1
ATOM 706 C C . CYS A 1 90 ? 5.358 -6.205 -26.086 1.00 76.06 90 CYS A C 1
ATOM 708 O O . CYS A 1 90 ? 5.156 -7.415 -25.990 1.00 76.06 90 CYS A O 1
ATOM 710 N N . ASP A 1 91 ? 5.193 -5.542 -27.232 1.00 65.56 91 ASP A N 1
ATOM 711 C CA . ASP A 1 91 ? 4.965 -6.258 -28.481 1.00 65.56 91 ASP A CA 1
ATOM 712 C C . ASP A 1 91 ? 6.286 -6.890 -28.912 1.00 65.56 91 ASP A C 1
ATOM 714 O O . ASP A 1 91 ? 7.289 -6.217 -29.124 1.00 65.56 91 ASP A O 1
ATOM 718 N N . SER A 1 92 ? 6.287 -8.218 -29.013 1.00 50.56 92 SER A N 1
ATOM 719 C CA . SER A 1 92 ? 7.460 -9.060 -29.313 1.00 50.56 92 SER A CA 1
ATOM 720 C C . SER A 1 92 ? 8.201 -8.747 -30.627 1.00 50.56 92 SER A C 1
ATOM 722 O O . SER A 1 92 ? 9.153 -9.449 -30.959 1.00 50.56 92 SER A O 1
ATOM 724 N N . ARG A 1 93 ? 7.768 -7.739 -31.396 1.00 51.16 93 ARG A N 1
ATOM 725 C CA . ARG A 1 93 ? 8.213 -7.485 -32.771 1.00 51.16 93 ARG A CA 1
ATOM 726 C C . ARG A 1 93 ? 9.057 -6.229 -32.955 1.00 51.16 93 ARG A C 1
ATOM 728 O O . ARG A 1 93 ? 9.800 -6.183 -33.927 1.00 51.16 93 ARG A O 1
ATOM 735 N N . GLU A 1 94 ? 9.018 -5.261 -32.044 1.00 45.31 94 GLU A N 1
ATOM 736 C CA . GLU A 1 94 ? 9.787 -4.022 -32.197 1.00 45.31 94 GLU A CA 1
ATOM 737 C C . GLU A 1 94 ? 10.512 -3.680 -30.896 1.00 45.31 94 GLU A C 1
ATOM 739 O O . GLU A 1 94 ? 10.026 -3.931 -29.794 1.00 45.31 94 GLU A O 1
ATOM 744 N N . GLY A 1 95 ? 11.751 -3.204 -31.035 1.00 48.12 95 GLY A N 1
ATOM 745 C CA . GLY A 1 95 ? 12.638 -2.886 -29.922 1.00 48.12 95 GLY A CA 1
ATOM 746 C C . GLY A 1 95 ? 11.996 -1.953 -28.892 1.00 48.12 95 GLY A C 1
ATOM 747 O O . GLY A 1 95 ? 10.992 -1.304 -29.148 1.00 48.12 95 GLY A O 1
ATOM 748 N N . ARG A 1 96 ? 12.609 -1.900 -27.704 1.00 54.62 96 ARG A N 1
ATOM 749 C CA . ARG A 1 96 ? 12.173 -1.193 -26.485 1.00 54.62 96 ARG A CA 1
ATOM 750 C C . ARG A 1 96 ? 12.006 0.334 -26.669 1.00 54.62 96 ARG A C 1
ATOM 752 O O . ARG A 1 96 ? 12.703 1.101 -26.009 1.00 54.62 96 ARG A O 1
ATOM 759 N N . SER A 1 97 ? 11.117 0.807 -27.539 1.00 51.81 97 SER A N 1
ATOM 760 C CA . SER A 1 97 ? 10.834 2.232 -27.686 1.00 51.81 97 SER A CA 1
ATOM 761 C C . SER A 1 97 ? 9.827 2.652 -26.617 1.00 51.81 97 SER A C 1
ATOM 763 O O . SER A 1 97 ? 8.638 2.351 -26.697 1.00 51.81 97 SER A O 1
ATOM 765 N N . VAL A 1 98 ? 10.298 3.406 -25.622 1.00 55.72 98 VAL A N 1
ATOM 766 C CA . VAL A 1 98 ? 9.461 4.116 -24.628 1.00 55.72 98 VAL A CA 1
ATOM 767 C C . VAL A 1 98 ? 8.716 5.309 -25.275 1.00 55.72 98 VAL A C 1
ATOM 769 O O . VAL A 1 98 ? 8.141 6.145 -24.589 1.00 55.72 98 VAL A O 1
ATOM 772 N N . GLU A 1 99 ? 8.725 5.401 -26.608 1.00 55.81 99 GLU A N 1
ATOM 773 C CA . GLU A 1 99 ? 8.054 6.436 -27.403 1.00 55.81 99 GLU A CA 1
ATOM 774 C C . GLU A 1 99 ? 6.550 6.179 -27.576 1.00 55.81 99 GLU A C 1
ATOM 776 O O . GLU A 1 99 ? 5.798 7.107 -27.868 1.00 55.81 99 GLU A O 1
ATOM 781 N N . ALA A 1 100 ? 6.086 4.945 -27.353 1.00 67.06 100 ALA A N 1
ATOM 782 C CA . ALA A 1 100 ? 4.662 4.630 -27.363 1.00 67.06 100 ALA A CA 1
ATOM 783 C C . ALA A 1 100 ? 3.958 5.227 -26.134 1.00 67.06 100 ALA A C 1
ATOM 785 O O . ALA A 1 100 ? 4.492 5.193 -25.027 1.00 67.06 100 ALA A O 1
ATOM 786 N N . ALA A 1 101 ? 2.731 5.728 -26.298 1.00 78.75 101 ALA A N 1
ATOM 787 C CA . ALA A 1 101 ? 1.912 6.157 -25.167 1.00 78.75 101 ALA A CA 1
ATOM 788 C C . ALA A 1 101 ? 1.623 4.968 -24.223 1.00 78.75 101 ALA A C 1
ATOM 790 O O . ALA A 1 101 ? 1.403 3.846 -24.695 1.00 78.75 101 ALA A O 1
ATOM 791 N N . PRO A 1 102 ? 1.604 5.171 -22.892 1.00 84.44 102 PRO A N 1
ATOM 792 C CA . PRO A 1 102 ? 1.277 4.098 -21.963 1.00 84.44 102 PRO A CA 1
ATOM 793 C C . PRO A 1 102 ? -0.167 3.636 -22.189 1.00 84.44 102 PRO A C 1
ATOM 795 O O . PRO A 1 102 ? -1.087 4.448 -22.274 1.00 84.44 102 PRO A O 1
ATOM 798 N N . LYS A 1 103 ? -0.369 2.316 -22.250 1.00 85.38 103 LYS A N 1
ATOM 799 C CA . LYS A 1 103 ? -1.689 1.704 -22.454 1.00 85.38 103 LYS A CA 1
ATOM 800 C C . LYS A 1 103 ? -2.538 1.757 -21.183 1.00 85.38 103 LYS A C 1
ATOM 802 O O . LYS A 1 103 ? -3.744 1.974 -21.237 1.00 85.38 103 LYS A O 1
ATOM 807 N N . HIS A 1 104 ? -1.902 1.568 -20.029 1.00 87.94 104 HIS A N 1
ATOM 808 C CA . HIS A 1 104 ? -2.558 1.648 -18.727 1.00 87.94 104 HIS A CA 1
ATOM 809 C C . HIS A 1 104 ? -1.700 2.439 -17.742 1.00 87.94 104 HIS A C 1
ATOM 811 O O . HIS A 1 104 ? -0.486 2.576 -17.921 1.00 87.94 104 HIS A O 1
ATOM 817 N N . LEU A 1 105 ? -2.330 2.909 -16.668 1.00 92.56 105 LEU A N 1
ATOM 818 C CA . LEU A 1 105 ? -1.643 3.457 -15.508 1.00 92.56 105 LEU A CA 1
ATOM 819 C C . LEU A 1 105 ? -2.277 2.951 -14.210 1.00 92.56 105 LEU A C 1
ATOM 821 O O . LEU A 1 105 ? -3.438 2.546 -14.203 1.00 92.56 105 LEU A O 1
ATOM 825 N N . ILE A 1 106 ? -1.497 2.958 -13.130 1.00 93.69 106 ILE A N 1
ATOM 826 C CA . ILE A 1 106 ? -1.964 2.717 -11.761 1.00 93.69 106 ILE A CA 1
ATOM 827 C C . ILE A 1 106 ? -1.344 3.786 -10.863 1.00 93.69 106 ILE A C 1
ATOM 829 O O . ILE A 1 106 ? -0.124 3.972 -10.859 1.00 93.69 106 ILE A O 1
ATOM 833 N N . ILE A 1 107 ? -2.176 4.474 -10.083 1.00 93.94 107 ILE A N 1
ATOM 834 C CA . ILE A 1 107 ? -1.710 5.379 -9.029 1.00 93.94 107 ILE A CA 1
ATOM 835 C C . ILE A 1 107 ? -1.414 4.543 -7.787 1.00 93.94 107 ILE A C 1
ATOM 837 O O . ILE A 1 107 ? -2.275 3.824 -7.286 1.00 93.94 107 ILE A O 1
ATOM 841 N N . VAL A 1 108 ? -0.182 4.644 -7.299 1.00 96.38 108 VAL A N 1
ATOM 842 C CA . VAL A 1 108 ? 0.322 3.862 -6.164 1.00 96.38 108 VAL A CA 1
ATOM 843 C C . VAL A 1 108 ? 0.519 4.704 -4.912 1.00 96.38 108 VAL A C 1
ATOM 845 O O . VAL A 1 108 ? 1.070 4.221 -3.934 1.00 96.38 108 VAL A O 1
ATOM 848 N N . ASP A 1 109 ? 0.078 5.961 -4.918 1.00 94.88 109 ASP A N 1
ATOM 849 C CA . ASP A 1 109 ? 0.101 6.795 -3.720 1.00 94.88 109 ASP A CA 1
ATOM 850 C C . ASP A 1 109 ? -0.715 6.142 -2.594 1.00 94.88 109 ASP A C 1
ATOM 852 O O . ASP A 1 109 ? -1.857 5.729 -2.797 1.00 94.88 109 ASP A O 1
ATOM 856 N N . GLY A 1 110 ? -0.094 5.982 -1.426 1.00 96.31 110 GLY A N 1
ATOM 857 C CA . GLY A 1 110 ? -0.680 5.236 -0.313 1.00 96.31 110 GLY A CA 1
ATOM 858 C C . GLY A 1 110 ? -0.793 3.718 -0.524 1.00 96.31 110 GLY A C 1
ATOM 859 O O . GLY A 1 110 ? -1.497 3.067 0.239 1.00 96.31 110 GLY A O 1
ATOM 860 N N . ALA A 1 111 ? -0.127 3.128 -1.522 1.00 97.75 111 ALA A N 1
ATOM 861 C CA . ALA A 1 111 ? -0.186 1.684 -1.756 1.00 97.75 111 ALA A CA 1
ATOM 862 C C . ALA A 1 111 ? 0.698 0.874 -0.788 1.00 97.75 111 ALA A C 1
ATOM 864 O O . ALA A 1 111 ? 1.672 1.398 -0.237 1.00 97.75 111 ALA A O 1
ATOM 865 N N . ILE A 1 112 ? 0.373 -0.412 -0.634 1.00 98.00 112 ILE A N 1
ATOM 866 C CA . ILE A 1 112 ? 1.117 -1.421 0.139 1.00 98.00 112 ILE A CA 1
ATOM 867 C C . ILE A 1 112 ? 1.537 -2.549 -0.806 1.00 98.00 112 ILE A C 1
ATOM 869 O O . ILE A 1 112 ? 0.696 -3.081 -1.534 1.00 98.00 112 ILE A O 1
ATOM 873 N N . MET A 1 113 ? 2.823 -2.906 -0.796 1.00 97.94 113 MET A N 1
ATOM 874 C CA . MET A 1 113 ? 3.361 -4.048 -1.532 1.00 97.94 113 MET A CA 1
ATOM 875 C C . MET A 1 113 ? 3.642 -5.215 -0.587 1.00 97.94 113 MET A C 1
ATOM 877 O O . MET A 1 113 ? 4.261 -5.022 0.459 1.00 97.94 113 MET A O 1
ATOM 881 N N . GLN A 1 114 ? 3.257 -6.428 -0.979 1.00 96.94 114 GLN A N 1
ATOM 882 C CA . GLN A 1 114 ? 3.524 -7.644 -0.207 1.00 96.94 114 GLN A CA 1
ATOM 883 C C . GLN A 1 114 ? 4.045 -8.764 -1.113 1.00 96.94 114 GLN A C 1
ATOM 885 O O . GLN A 1 114 ? 3.353 -9.127 -2.064 1.00 96.94 114 GLN A O 1
ATOM 890 N N . PRO A 1 115 ? 5.234 -9.332 -0.851 1.00 97.00 115 PRO A N 1
ATOM 891 C CA . PRO A 1 115 ? 5.654 -10.585 -1.475 1.00 97.00 115 PRO A CA 1
ATOM 892 C C . PRO A 1 115 ? 4.656 -11.714 -1.168 1.00 97.00 115 PRO A C 1
ATOM 894 O O . PRO A 1 115 ? 4.140 -11.787 -0.058 1.00 97.00 115 PRO A O 1
ATOM 897 N N . ILE A 1 116 ? 4.406 -12.595 -2.138 1.00 96.44 116 ILE A N 1
ATOM 898 C CA . ILE A 1 116 ? 3.556 -13.791 -2.005 1.00 96.44 116 ILE A CA 1
ATOM 899 C C . ILE A 1 116 ? 4.376 -15.016 -2.447 1.00 96.44 116 ILE A C 1
ATOM 901 O O . ILE A 1 116 ? 4.179 -15.526 -3.558 1.00 96.44 116 ILE A O 1
ATOM 905 N N . PRO A 1 117 ? 5.349 -15.466 -1.633 1.00 93.81 117 PRO A N 1
ATOM 906 C CA . PRO A 1 117 ? 6.169 -16.637 -1.952 1.00 93.81 117 PRO A CA 1
ATOM 907 C C . PRO A 1 117 ? 5.351 -17.936 -2.053 1.00 93.81 117 PRO A C 1
ATOM 909 O O . PRO A 1 117 ? 5.742 -18.855 -2.763 1.00 93.81 117 PRO A O 1
ATOM 912 N N . GLU A 1 118 ? 4.193 -18.010 -1.397 1.00 92.19 118 GLU A N 1
ATOM 913 C CA . GLU A 1 118 ? 3.285 -19.161 -1.382 1.00 92.19 118 GLU A CA 1
ATOM 914 C C . GLU A 1 118 ? 2.338 -19.238 -2.593 1.00 92.19 118 GLU A C 1
ATOM 916 O O . GLU A 1 118 ? 1.417 -20.061 -2.624 1.00 92.19 118 GLU A O 1
ATOM 921 N N . HIS A 1 119 ? 2.515 -18.378 -3.603 1.00 95.44 119 HIS A N 1
ATOM 922 C CA . HIS A 1 119 ? 1.642 -18.382 -4.770 1.00 95.44 119 HIS A CA 1
ATOM 923 C C . HIS A 1 119 ? 1.732 -19.731 -5.527 1.00 95.44 119 HIS A C 1
ATOM 925 O O . HIS A 1 119 ? 2.806 -20.148 -5.953 1.00 95.44 119 HIS A O 1
ATOM 931 N N . PRO A 1 120 ? 0.601 -20.406 -5.817 1.00 94.00 120 PRO A N 1
ATOM 932 C CA . PRO A 1 120 ? 0.596 -21.839 -6.141 1.00 94.00 120 PRO A CA 1
ATOM 933 C C . PRO A 1 120 ? 1.161 -22.220 -7.518 1.00 94.00 120 PRO A C 1
ATOM 935 O O . PRO A 1 120 ? 1.299 -23.402 -7.813 1.00 94.00 120 PRO A O 1
ATOM 938 N N . LYS A 1 121 ? 1.380 -21.254 -8.420 1.00 94.81 121 LYS A N 1
ATOM 939 C CA . LYS A 1 121 ? 1.711 -21.530 -9.837 1.00 94.81 121 LYS A CA 1
ATOM 940 C C . LYS A 1 121 ? 2.894 -20.747 -10.393 1.00 94.81 121 LYS A C 1
ATOM 942 O O . LYS A 1 121 ? 3.247 -20.943 -11.551 1.00 94.81 121 LYS A O 1
ATOM 947 N N . ARG A 1 122 ? 3.390 -19.760 -9.657 1.00 96.94 122 ARG A N 1
ATOM 948 C CA . ARG A 1 122 ? 4.375 -18.799 -10.161 1.00 96.94 122 ARG A CA 1
ATOM 949 C C . ARG A 1 122 ? 5.207 -18.312 -8.999 1.00 96.94 122 ARG A C 1
ATOM 951 O O . ARG A 1 122 ? 4.622 -17.986 -7.972 1.00 96.94 122 ARG A O 1
ATOM 958 N N . ASP A 1 123 ? 6.500 -18.196 -9.242 1.00 97.50 123 ASP A N 1
ATOM 959 C CA . ASP A 1 123 ? 7.459 -17.609 -8.318 1.00 97.50 123 ASP A CA 1
ATOM 960 C C . ASP A 1 123 ? 7.528 -16.091 -8.480 1.00 97.50 123 ASP A C 1
ATOM 962 O O . ASP A 1 123 ? 7.050 -15.527 -9.473 1.00 97.50 123 ASP A O 1
ATOM 966 N N . TYR A 1 124 ? 8.166 -15.444 -7.503 1.00 98.06 124 TYR A N 1
ATOM 967 C CA . TYR A 1 124 ? 8.450 -14.006 -7.499 1.00 98.06 124 TYR A CA 1
ATOM 968 C C . TYR A 1 124 ? 7.188 -13.159 -7.691 1.00 98.06 124 TYR A C 1
ATOM 970 O O . TYR A 1 124 ? 7.181 -12.160 -8.421 1.00 98.06 124 TYR A O 1
ATOM 978 N N . ILE A 1 125 ? 6.110 -13.579 -7.026 1.00 98.38 125 ILE A N 1
ATOM 979 C CA . ILE A 1 125 ? 4.852 -12.849 -7.000 1.00 98.38 125 ILE A CA 1
ATOM 980 C C . ILE A 1 125 ? 4.866 -11.834 -5.869 1.00 98.38 125 ILE A C 1
ATOM 982 O O . ILE A 1 125 ? 5.258 -12.143 -4.748 1.00 98.38 125 ILE A O 1
ATOM 986 N N . PHE A 1 126 ? 4.385 -10.631 -6.156 1.00 98.25 126 PHE A N 1
ATOM 987 C CA . PHE A 1 126 ? 4.043 -9.643 -5.145 1.00 98.25 126 PHE A CA 1
ATOM 988 C C . PHE A 1 126 ? 2.675 -9.025 -5.443 1.00 98.25 126 PHE A C 1
ATOM 990 O O . PHE A 1 126 ? 2.273 -8.873 -6.600 1.00 98.25 126 PHE A O 1
ATOM 997 N N . CYS A 1 127 ? 1.935 -8.701 -4.387 1.00 97.75 127 CYS A N 1
ATOM 998 C CA . CYS A 1 127 ? 0.671 -7.988 -4.443 1.00 97.75 127 CYS A CA 1
ATOM 999 C C . CYS A 1 127 ? 0.905 -6.495 -4.271 1.00 97.75 127 CYS A C 1
ATOM 1001 O O . CYS A 1 127 ? 1.674 -6.078 -3.410 1.00 97.75 127 CYS A O 1
ATOM 1003 N N . LEU A 1 128 ? 0.192 -5.709 -5.064 1.00 97.88 128 LEU A N 1
ATOM 1004 C CA . LEU A 1 128 ? 0.029 -4.275 -4.910 1.00 97.88 128 LEU A CA 1
ATOM 1005 C C . LEU A 1 128 ? -1.409 -4.016 -4.491 1.00 97.88 128 LEU A C 1
ATOM 1007 O O . LEU A 1 128 ? -2.316 -4.298 -5.273 1.00 97.88 128 LEU A O 1
ATOM 1011 N N . SER A 1 129 ? -1.604 -3.440 -3.312 1.00 97.12 129 SER A N 1
ATOM 1012 C CA . SER A 1 129 ? -2.904 -2.958 -2.843 1.00 97.12 129 SER A CA 1
ATOM 1013 C C . SER A 1 129 ? -2.896 -1.435 -2.860 1.00 97.12 129 SER A C 1
ATOM 1015 O O . SER A 1 129 ? -2.071 -0.806 -2.198 1.00 97.12 129 SER A O 1
ATOM 1017 N N . THR A 1 130 ? -3.772 -0.832 -3.658 1.00 96.19 130 THR A N 1
ATOM 1018 C CA . THR A 1 130 ? -3.904 0.628 -3.766 1.00 96.19 130 THR A CA 1
ATOM 1019 C C . THR A 1 130 ? -4.674 1.198 -2.574 1.00 96.19 130 THR A C 1
ATOM 1021 O O . THR A 1 130 ? -5.522 0.517 -1.998 1.00 96.19 130 THR A O 1
ATOM 1024 N N . ALA A 1 131 ? -4.468 2.481 -2.261 1.00 92.25 131 ALA A N 1
ATOM 1025 C CA . ALA A 1 131 ? -5.268 3.188 -1.253 1.00 92.25 131 ALA A CA 1
ATOM 1026 C C . ALA A 1 131 ? -6.771 3.253 -1.604 1.00 92.25 131 ALA A C 1
ATOM 1028 O O . ALA A 1 131 ? -7.610 3.495 -0.740 1.00 92.25 131 ALA A O 1
ATOM 1029 N N . PHE A 1 132 ? -7.118 3.020 -2.873 1.00 86.75 132 PHE A N 1
ATOM 1030 C CA . PHE A 1 132 ? -8.494 3.036 -3.358 1.00 86.75 132 PHE A CA 1
ATOM 1031 C C . PHE A 1 132 ? -9.210 1.694 -3.172 1.00 86.75 132 PHE A C 1
ATOM 1033 O O . PHE A 1 132 ? -10.430 1.663 -3.284 1.00 86.75 132 PHE A O 1
ATOM 1040 N N . GLY A 1 133 ? -8.502 0.614 -2.822 1.00 90.19 133 GLY A N 1
ATOM 1041 C CA . GLY A 1 133 ? -9.076 -0.716 -2.577 1.00 90.19 133 GLY A CA 1
ATOM 1042 C C . GLY A 1 133 ? -8.934 -1.707 -3.737 1.00 90.19 133 GLY A C 1
ATOM 1043 O O . GLY A 1 133 ? -9.336 -2.860 -3.599 1.00 90.19 133 GLY A O 1
ATOM 1044 N N . ASP A 1 134 ? -8.337 -1.297 -4.860 1.00 93.62 134 ASP A N 1
ATOM 1045 C CA . ASP A 1 134 ? -7.947 -2.227 -5.924 1.00 93.62 134 ASP A CA 1
ATOM 1046 C C . ASP A 1 134 ? -6.665 -2.975 -5.547 1.00 93.62 134 ASP A C 1
ATOM 1048 O O . ASP A 1 134 ? -5.740 -2.373 -4.988 1.00 93.62 134 ASP A O 1
ATOM 1052 N N . ALA A 1 135 ? -6.573 -4.250 -5.936 1.00 95.75 135 ALA A N 1
ATOM 1053 C CA . ALA A 1 135 ? -5.378 -5.069 -5.784 1.00 95.75 135 ALA A CA 1
ATOM 1054 C C . ALA A 1 135 ? -4.962 -5.768 -7.086 1.00 95.75 135 ALA A C 1
ATOM 1056 O O . ALA A 1 135 ? -5.782 -6.282 -7.858 1.00 95.75 135 ALA A O 1
ATOM 1057 N N . TYR A 1 136 ? -3.654 -5.835 -7.304 1.00 96.88 136 TYR A N 1
ATOM 1058 C CA . TYR A 1 136 ? -3.028 -6.371 -8.507 1.00 96.88 136 TYR A CA 1
ATOM 1059 C C . TYR A 1 136 ? -1.898 -7.319 -8.116 1.00 96.88 136 TYR A C 1
ATOM 1061 O O . TYR A 1 136 ? -1.126 -7.032 -7.206 1.00 96.88 136 TYR A O 1
ATOM 1069 N N . LEU A 1 137 ? -1.776 -8.435 -8.830 1.00 97.69 137 LEU A N 1
ATOM 1070 C CA . LEU A 1 137 ? -0.644 -9.343 -8.703 1.00 97.69 137 LEU A CA 1
ATOM 1071 C C . LEU A 1 137 ? 0.377 -9.035 -9.790 1.00 97.69 137 LEU A C 1
ATOM 1073 O O . LEU A 1 137 ? 0.028 -8.877 -10.964 1.00 97.69 137 LEU A O 1
ATOM 1077 N N . PHE A 1 138 ? 1.637 -9.006 -9.391 1.00 98.25 138 PHE A N 1
ATOM 1078 C CA . PHE A 1 138 ? 2.778 -8.791 -10.257 1.00 98.25 138 PHE A CA 1
ATOM 1079 C C . PHE A 1 138 ? 3.740 -9.961 -10.136 1.00 98.25 138 PHE A C 1
ATOM 1081 O O . PHE A 1 138 ? 3.939 -10.489 -9.049 1.00 98.25 138 PHE A O 1
ATOM 1088 N N . GLN A 1 139 ? 4.346 -10.345 -11.253 1.00 98.31 139 GLN A N 1
ATOM 1089 C CA . GLN A 1 139 ? 5.452 -11.286 -11.304 1.00 98.31 139 GLN A CA 1
ATOM 1090 C C . GLN A 1 139 ? 6.706 -10.553 -11.769 1.00 98.31 139 GLN A C 1
ATOM 1092 O O . GLN A 1 139 ? 6.726 -10.002 -12.878 1.00 98.31 139 GLN A O 1
ATOM 1097 N N . ALA A 1 140 ? 7.742 -10.590 -10.936 1.00 98.44 140 ALA A N 1
ATOM 1098 C CA . ALA A 1 140 ? 9.088 -10.155 -11.285 1.00 98.44 140 ALA A CA 1
ATOM 1099 C C . ALA A 1 140 ? 9.876 -11.286 -11.979 1.00 98.44 140 ALA A C 1
ATOM 1101 O O . ALA A 1 140 ? 9.537 -12.460 -11.825 1.00 98.44 140 ALA A O 1
ATOM 1102 N N . PRO A 1 141 ? 10.944 -10.970 -12.733 1.00 97.25 141 PRO A N 1
ATOM 1103 C CA . PRO A 1 141 ? 11.782 -11.992 -13.367 1.00 97.25 141 PRO A CA 1
ATOM 1104 C C . PRO A 1 141 ? 12.625 -12.805 -12.369 1.00 97.25 141 PRO A C 1
ATOM 1106 O O . PRO A 1 141 ? 13.041 -13.911 -12.698 1.00 97.25 141 PRO A O 1
ATOM 1109 N N . CYS A 1 142 ? 12.900 -12.271 -11.176 1.00 97.94 142 CYS A N 1
ATOM 1110 C CA . CYS A 1 142 ? 13.640 -12.950 -10.112 1.00 97.94 142 CYS A CA 1
ATOM 1111 C C . CYS A 1 142 ? 13.377 -12.291 -8.746 1.00 97.94 142 CYS A C 1
ATOM 1113 O O . CYS A 1 142 ? 12.785 -11.210 -8.676 1.00 97.94 142 CYS A O 1
ATOM 1115 N N . GLN A 1 143 ? 13.867 -12.919 -7.671 1.00 97.75 143 GLN A N 1
ATOM 1116 C CA . GLN A 1 14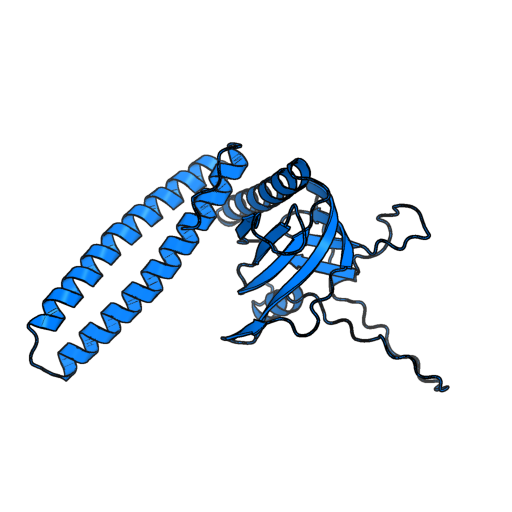3 ? 13.723 -12.438 -6.291 1.00 97.75 143 GLN A CA 1
ATOM 1117 C C . GLN A 1 143 ? 14.276 -11.019 -6.087 1.00 97.75 143 GLN A C 1
ATOM 1119 O O . GLN A 1 143 ? 13.593 -10.162 -5.536 1.00 97.75 143 GLN A O 1
ATOM 1124 N N . VAL A 1 144 ? 15.477 -10.747 -6.604 1.00 97.69 144 VAL A N 1
ATOM 1125 C CA . VAL A 1 144 ? 16.115 -9.423 -6.500 1.00 97.69 144 VAL A CA 1
ATOM 1126 C C . VAL A 1 144 ? 15.244 -8.344 -7.144 1.00 97.69 144 VAL A C 1
ATOM 1128 O O . VAL A 1 144 ? 15.070 -7.258 -6.598 1.00 97.69 144 VAL A O 1
ATOM 1131 N N . GLU A 1 145 ? 14.644 -8.639 -8.300 1.00 98.25 145 GLU A N 1
ATOM 1132 C CA . GLU A 1 145 ? 13.772 -7.677 -8.966 1.00 98.25 145 GLU A CA 1
ATOM 1133 C C . GLU A 1 145 ? 12.450 -7.465 -8.226 1.00 98.25 145 GLU A C 1
ATOM 1135 O O . GLU A 1 145 ? 11.969 -6.332 -8.193 1.00 98.25 145 GLU A O 1
ATOM 1140 N N . LEU A 1 146 ? 11.892 -8.502 -7.594 1.00 98.31 146 LEU A N 1
ATOM 1141 C CA . LEU A 1 146 ? 10.731 -8.365 -6.713 1.00 98.31 146 LEU A CA 1
ATOM 1142 C C . LEU A 1 146 ? 11.032 -7.384 -5.575 1.00 98.31 146 LEU A C 1
ATOM 1144 O O . LEU A 1 146 ? 10.298 -6.411 -5.398 1.00 98.31 146 LEU A O 1
ATOM 1148 N N . GLU A 1 147 ? 12.129 -7.595 -4.850 1.00 97.62 147 GLU A N 1
ATOM 1149 C CA . GLU A 1 147 ? 12.546 -6.738 -3.734 1.00 97.62 147 GLU A CA 1
ATOM 1150 C C . GLU A 1 147 ? 12.806 -5.301 -4.202 1.00 97.62 147 GLU A C 1
ATOM 1152 O O . GLU A 1 147 ? 12.319 -4.342 -3.599 1.00 97.62 147 GLU A O 1
ATOM 1157 N N . ASN A 1 148 ? 13.483 -5.136 -5.342 1.00 98.00 148 ASN A N 1
ATOM 1158 C CA . ASN A 1 148 ? 13.731 -3.826 -5.940 1.00 98.00 148 ASN A CA 1
ATOM 1159 C C . ASN A 1 148 ? 12.433 -3.093 -6.309 1.00 98.00 148 ASN A C 1
ATOM 1161 O O . ASN A 1 148 ? 12.349 -1.872 -6.140 1.00 98.00 148 ASN A O 1
ATOM 1165 N N . TRP A 1 149 ? 11.426 -3.796 -6.839 1.00 98.50 149 TRP A N 1
ATOM 1166 C CA . TRP A 1 149 ? 10.120 -3.210 -7.160 1.00 98.50 149 TRP A CA 1
ATOM 1167 C C . TRP A 1 149 ? 9.363 -2.791 -5.903 1.00 98.50 149 TRP A C 1
ATOM 1169 O O . TRP A 1 149 ? 8.907 -1.647 -5.833 1.00 98.50 149 TRP A O 1
ATOM 1179 N N . VAL A 1 150 ? 9.299 -3.672 -4.903 1.00 98.38 150 VAL A N 1
ATOM 1180 C CA . VAL A 1 150 ? 8.698 -3.398 -3.590 1.00 98.38 150 VAL A CA 1
ATOM 1181 C C . VAL A 1 150 ? 9.327 -2.151 -2.963 1.00 98.38 150 VAL A C 1
ATOM 1183 O O . VAL A 1 150 ? 8.625 -1.177 -2.678 1.00 98.38 150 VAL A O 1
ATOM 1186 N N . ASN A 1 151 ? 10.658 -2.121 -2.858 1.00 98.12 151 ASN A N 1
ATOM 1187 C CA . ASN A 1 151 ? 11.391 -1.012 -2.251 1.00 98.12 151 ASN A CA 1
ATOM 1188 C C . ASN A 1 151 ? 11.227 0.296 -3.025 1.00 98.12 151 ASN A C 1
ATOM 1190 O O . ASN A 1 151 ? 11.051 1.358 -2.423 1.00 98.12 151 ASN A O 1
ATOM 1194 N N . SER A 1 152 ? 11.236 0.242 -4.359 1.00 98.19 152 SER A N 1
ATOM 1195 C CA . SER A 1 152 ? 11.075 1.435 -5.198 1.00 98.19 152 SER A CA 1
ATOM 1196 C C . SER A 1 152 ? 9.686 2.056 -5.063 1.00 98.19 152 SER A C 1
ATOM 1198 O O . SER A 1 152 ? 9.577 3.283 -4.996 1.00 98.19 152 SER A O 1
ATOM 1200 N N . ILE A 1 153 ? 8.635 1.230 -5.010 1.00 98.44 153 ILE A N 1
ATOM 1201 C CA . ILE A 1 153 ? 7.251 1.696 -4.862 1.00 98.44 153 ILE A CA 1
ATOM 1202 C C . ILE A 1 153 ? 7.044 2.279 -3.462 1.00 98.44 153 ILE A C 1
ATOM 1204 O O . ILE A 1 153 ? 6.622 3.427 -3.350 1.00 98.44 153 ILE A O 1
ATOM 1208 N N . HIS A 1 154 ? 7.431 1.567 -2.401 1.00 98.50 154 HIS A N 1
ATOM 1209 C CA . HIS A 1 154 ? 7.345 2.091 -1.034 1.00 98.50 154 HIS A CA 1
ATOM 1210 C C . HIS A 1 154 ? 8.142 3.386 -0.846 1.00 98.50 154 HIS A C 1
ATOM 1212 O O . HIS A 1 154 ? 7.630 4.341 -0.266 1.00 98.50 154 HIS A O 1
ATOM 1218 N N . SER A 1 155 ? 9.350 3.479 -1.408 1.00 97.75 155 SER A N 1
ATOM 1219 C CA . SER A 1 155 ? 10.155 4.709 -1.360 1.00 97.75 155 SER A CA 1
ATOM 1220 C C . SER A 1 155 ? 9.483 5.875 -2.094 1.00 97.75 155 SER A C 1
ATOM 1222 O O . SER A 1 155 ? 9.562 7.025 -1.656 1.00 97.75 155 SER A O 1
ATOM 1224 N N . ALA A 1 156 ? 8.800 5.607 -3.213 1.00 97.12 156 ALA A N 1
ATOM 1225 C CA . ALA A 1 156 ? 8.017 6.619 -3.915 1.00 97.12 156 ALA A CA 1
ATOM 1226 C C . ALA A 1 156 ? 6.831 7.118 -3.075 1.00 97.12 156 ALA A C 1
ATOM 1228 O O . ALA A 1 156 ? 6.615 8.332 -2.999 1.00 97.12 156 ALA A O 1
ATOM 1229 N N . CYS A 1 157 ? 6.113 6.204 -2.417 1.00 97.69 157 CYS A N 1
ATOM 1230 C CA . CYS A 1 157 ? 5.006 6.523 -1.518 1.00 97.69 157 CYS A CA 1
ATOM 1231 C C . CYS A 1 157 ? 5.476 7.297 -0.283 1.00 97.69 157 CYS A C 1
ATOM 1233 O O . CYS A 1 157 ? 4.858 8.292 0.081 1.00 97.69 157 CYS A O 1
ATOM 1235 N N . ALA A 1 158 ? 6.603 6.909 0.318 1.00 97.69 158 ALA A N 1
ATOM 1236 C CA . ALA A 1 158 ? 7.215 7.617 1.438 1.00 97.69 158 ALA A CA 1
ATOM 1237 C C . ALA A 1 158 ? 7.556 9.068 1.070 1.00 97.69 158 ALA A C 1
ATOM 1239 O O . ALA A 1 158 ? 7.215 10.012 1.784 1.00 97.69 158 ALA A O 1
ATOM 1240 N N . ALA A 1 159 ? 8.172 9.264 -0.099 1.00 95.38 159 ALA A N 1
ATOM 1241 C CA . ALA A 1 159 ? 8.491 10.597 -0.591 1.00 95.38 159 ALA A CA 1
ATOM 1242 C C . ALA A 1 159 ? 7.223 11.425 -0.878 1.00 95.38 159 ALA A C 1
ATOM 1244 O O . ALA A 1 159 ? 7.216 12.632 -0.644 1.00 95.38 159 ALA A O 1
ATOM 1245 N N . ALA A 1 160 ? 6.150 10.809 -1.389 1.00 94.88 160 ALA A N 1
ATOM 1246 C CA . ALA A 1 160 ? 4.864 11.486 -1.573 1.00 94.88 160 ALA A CA 1
ATOM 1247 C C . ALA A 1 160 ? 4.223 11.876 -0.236 1.00 94.88 160 ALA A C 1
ATOM 1249 O O . ALA A 1 160 ? 3.816 13.024 -0.068 1.00 94.88 160 ALA A O 1
ATOM 1250 N N . PHE A 1 161 ? 4.243 10.966 0.739 1.00 95.50 161 PHE A N 1
ATOM 1251 C CA . PHE A 1 161 ? 3.757 11.193 2.096 1.00 95.50 161 PHE A CA 1
ATOM 1252 C C . PHE A 1 161 ? 4.418 12.412 2.756 1.00 95.50 161 PHE A C 1
ATOM 1254 O O . PHE A 1 161 ? 3.723 13.247 3.339 1.00 95.50 161 PHE A O 1
ATOM 1261 N N . ALA A 1 162 ? 5.738 12.560 2.601 1.00 95.00 162 ALA A N 1
ATOM 1262 C CA . ALA A 1 162 ? 6.477 13.722 3.090 1.00 95.00 162 ALA A CA 1
ATOM 1263 C C . ALA A 1 162 ? 6.135 15.015 2.333 1.00 95.00 162 ALA A C 1
ATOM 1265 O O . ALA A 1 162 ? 5.864 16.044 2.961 1.00 95.00 162 ALA A O 1
ATOM 1266 N N . ARG A 1 163 ? 6.063 14.962 0.993 1.00 92.44 163 ARG A N 1
ATOM 1267 C CA . ARG A 1 163 ? 5.691 16.123 0.163 1.00 92.44 163 ARG A CA 1
ATOM 1268 C C . ARG A 1 163 ? 4.301 16.658 0.497 1.00 92.44 163 ARG A C 1
ATOM 1270 O O . ARG A 1 163 ? 4.140 17.868 0.597 1.00 92.44 163 ARG A O 1
ATOM 1277 N N . HIS A 1 164 ? 3.322 15.782 0.725 1.00 90.75 164 HIS A N 1
ATOM 1278 C CA . HIS A 1 164 ? 1.954 16.182 1.082 1.00 90.75 164 HIS A CA 1
ATOM 1279 C C . HIS A 1 164 ? 1.872 16.946 2.411 1.00 90.75 164 HIS A C 1
ATOM 1281 O O . HIS A 1 164 ? 0.912 17.672 2.639 1.00 90.75 164 HIS A O 1
ATOM 1287 N N . ARG A 1 165 ? 2.884 16.809 3.276 1.00 90.75 165 ARG A N 1
ATOM 1288 C CA . ARG A 1 165 ? 2.986 17.491 4.574 1.00 90.75 165 ARG A CA 1
ATOM 1289 C C . ARG A 1 165 ? 3.990 18.649 4.574 1.00 90.75 165 ARG A C 1
ATOM 1291 O O . ARG A 1 165 ? 4.268 19.208 5.631 1.00 90.75 165 ARG A O 1
ATOM 1298 N N . GLY A 1 166 ? 4.567 18.991 3.418 1.00 89.56 166 GLY A N 1
ATOM 1299 C CA . GLY A 1 166 ? 5.582 20.043 3.309 1.00 89.56 166 GLY A CA 1
ATOM 1300 C C . GLY A 1 166 ? 6.870 19.736 4.083 1.00 89.56 166 GLY A C 1
ATOM 1301 O O . GLY A 1 166 ? 7.540 20.654 4.549 1.00 89.56 166 GLY A O 1
ATOM 1302 N N . LYS A 1 167 ? 7.208 18.453 4.267 1.00 89.06 167 LYS A N 1
ATOM 1303 C CA . LYS A 1 167 ? 8.394 18.011 5.016 1.00 89.06 167 LYS A CA 1
ATOM 1304 C C . LYS A 1 167 ? 9.456 17.447 4.073 1.00 89.06 167 LYS A C 1
ATOM 1306 O O . LYS A 1 167 ? 9.140 16.783 3.089 1.00 89.06 167 LYS A O 1
ATOM 1311 N N . THR A 1 168 ? 10.726 17.665 4.408 1.00 81.44 168 THR A N 1
ATOM 1312 C CA . THR A 1 168 ? 11.890 17.122 3.682 1.00 81.44 168 THR A CA 1
ATOM 1313 C C . THR A 1 168 ? 12.479 15.885 4.371 1.00 81.44 168 THR A C 1
ATOM 1315 O O . THR A 1 168 ? 12.909 14.9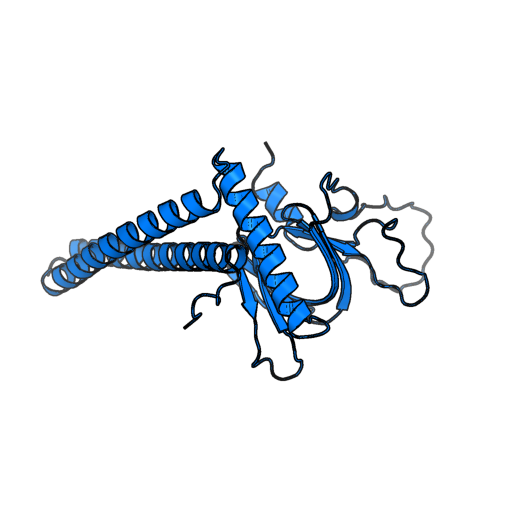46 3.702 1.00 81.44 168 THR A O 1
ATOM 1318 N N . GLY A 1 169 ? 12.431 15.833 5.708 1.00 91.75 169 GLY A N 1
ATOM 1319 C CA . GLY A 1 169 ? 12.880 14.698 6.520 1.00 91.75 169 GLY A CA 1
ATOM 1320 C C . GLY A 1 169 ? 11.901 13.523 6.492 1.00 91.75 169 GLY A C 1
ATOM 1321 O O . GLY A 1 169 ? 11.145 13.333 7.438 1.00 91.75 169 GLY A O 1
ATOM 1322 N N . THR A 1 170 ? 11.915 12.735 5.411 1.00 95.12 170 THR A N 1
ATOM 1323 C CA . THR A 1 170 ? 10.952 11.632 5.204 1.00 95.12 170 THR A CA 1
ATOM 1324 C C . THR A 1 170 ? 11.030 10.572 6.307 1.00 95.12 170 THR A C 1
ATOM 1326 O O . THR A 1 170 ? 9.997 10.193 6.846 1.00 95.12 170 THR A O 1
ATOM 1329 N N . LEU A 1 171 ? 12.235 10.123 6.680 1.00 95.25 171 LEU A N 1
ATOM 1330 C CA . LEU A 1 171 ? 12.417 9.117 7.738 1.00 95.25 171 LEU A CA 1
ATOM 1331 C C . LEU A 1 171 ? 11.919 9.612 9.098 1.00 95.25 171 LEU A C 1
ATOM 1333 O O . LEU A 1 171 ? 11.162 8.914 9.763 1.00 95.25 171 LEU A O 1
ATOM 1337 N N . HIS A 1 172 ? 12.307 10.830 9.480 1.00 95.62 172 HIS A N 1
ATOM 1338 C CA . HIS A 1 172 ? 11.889 11.423 10.747 1.00 95.62 172 HIS A CA 1
ATOM 1339 C C . HIS A 1 172 ? 10.366 11.562 10.822 1.00 95.62 172 HIS A C 1
ATOM 1341 O O . HIS A 1 172 ? 9.758 11.133 11.795 1.00 95.62 172 HIS A O 1
ATOM 1347 N N . LEU A 1 173 ? 9.744 12.053 9.747 1.00 96.88 173 LEU A N 1
ATOM 1348 C CA . LEU A 1 173 ? 8.294 12.162 9.660 1.00 96.88 173 LEU A CA 1
ATOM 1349 C C . LEU A 1 173 ? 7.595 10.796 9.768 1.00 96.88 173 LEU A C 1
ATOM 1351 O O . LEU A 1 173 ? 6.576 10.687 10.442 1.00 96.88 173 LEU A O 1
ATOM 1355 N N . LEU A 1 174 ? 8.107 9.755 9.100 1.00 97.62 174 LEU A N 1
ATOM 1356 C CA . LEU A 1 174 ? 7.542 8.408 9.226 1.00 97.62 174 LEU A CA 1
ATOM 1357 C C . LEU A 1 174 ? 7.621 7.916 10.673 1.00 97.62 174 LEU A C 1
ATOM 1359 O O . LEU A 1 174 ? 6.650 7.361 11.172 1.00 97.62 174 LEU A O 1
ATOM 1363 N N . GLN A 1 175 ? 8.742 8.155 11.353 1.00 97.19 175 GLN A N 1
ATOM 1364 C CA . GLN A 1 175 ? 8.936 7.744 12.739 1.00 97.19 175 GLN A CA 1
ATOM 1365 C C . GLN A 1 175 ? 7.986 8.473 13.702 1.00 97.19 175 GLN A C 1
ATOM 1367 O O . GLN A 1 175 ? 7.367 7.827 14.546 1.00 97.19 175 GLN A O 1
ATOM 1372 N N . GLU A 1 176 ? 7.814 9.789 13.543 1.00 97.31 176 GLU A N 1
ATOM 1373 C CA . GLU A 1 176 ? 6.837 10.578 14.309 1.00 97.31 176 GLU A CA 1
ATOM 1374 C C . GLU A 1 176 ? 5.405 10.070 14.096 1.00 97.31 176 GLU A C 1
ATOM 1376 O O . GLU A 1 176 ? 4.649 9.887 15.052 1.00 97.31 176 GLU A O 1
ATOM 1381 N N . GLU A 1 177 ? 5.029 9.806 12.845 1.00 97.88 177 GLU A N 1
ATOM 1382 C CA . GLU A 1 177 ? 3.678 9.362 12.503 1.00 97.88 177 GLU A CA 1
ATOM 1383 C C . GLU A 1 177 ? 3.405 7.931 12.978 1.00 97.88 177 GLU A C 1
ATOM 1385 O O . GLU A 1 177 ? 2.310 7.657 13.469 1.00 97.88 177 GLU A O 1
ATOM 1390 N N . ILE A 1 178 ? 4.392 7.032 12.908 1.00 98.31 178 ILE A N 1
ATOM 1391 C CA . ILE A 1 178 ? 4.295 5.682 13.481 1.00 98.31 178 ILE A CA 1
ATOM 1392 C C . ILE A 1 178 ? 4.098 5.768 14.997 1.00 98.31 178 ILE A C 1
ATOM 1394 O O . ILE A 1 178 ? 3.178 5.140 15.518 1.00 98.31 178 ILE A O 1
ATOM 1398 N N . PHE A 1 179 ? 4.887 6.589 15.695 1.00 98.31 179 PHE A N 1
ATOM 1399 C CA . PHE A 1 179 ? 4.748 6.782 17.140 1.00 98.31 179 PHE A CA 1
ATOM 1400 C C . PHE A 1 179 ? 3.372 7.356 17.520 1.00 98.31 179 PHE A C 1
ATOM 1402 O O . PHE A 1 179 ? 2.727 6.900 18.466 1.00 98.31 179 PHE A O 1
ATOM 1409 N N . ARG A 1 180 ? 2.869 8.327 16.749 1.00 98.38 180 ARG A N 1
ATOM 1410 C CA . ARG A 1 180 ? 1.522 8.884 16.937 1.00 98.38 180 ARG A CA 1
ATOM 1411 C C . ARG A 1 180 ? 0.436 7.817 16.765 1.00 98.38 180 ARG A C 1
ATOM 1413 O O . ARG A 1 180 ? -0.512 7.790 17.548 1.00 98.38 180 ARG A O 1
ATOM 1420 N N . LEU A 1 181 ? 0.564 6.947 15.761 1.00 98.44 181 LEU A N 1
ATOM 1421 C CA . LEU A 1 181 ? -0.367 5.837 15.535 1.00 98.44 181 LEU A CA 1
ATOM 1422 C C . LEU A 1 181 ? -0.319 4.817 16.675 1.00 98.44 181 LEU A C 1
ATOM 1424 O O . LEU A 1 181 ? -1.373 4.386 17.125 1.00 98.44 181 LEU A O 1
ATOM 1428 N N . GLU A 1 182 ? 0.867 4.482 17.188 1.00 98.25 182 GLU A N 1
ATOM 1429 C CA . GLU A 1 182 ? 1.020 3.592 18.350 1.00 98.25 182 GLU A CA 1
ATOM 1430 C C . GLU A 1 182 ? 0.257 4.120 19.569 1.00 98.25 182 GLU A C 1
ATOM 1432 O O . GLU A 1 182 ? -0.462 3.366 20.222 1.00 98.25 182 GLU A O 1
ATOM 1437 N N . LYS A 1 183 ? 0.341 5.428 19.836 1.00 98.38 183 LYS A N 1
ATOM 1438 C CA . LYS A 1 183 ? -0.402 6.055 20.936 1.00 98.38 183 LYS A CA 1
ATOM 1439 C C . 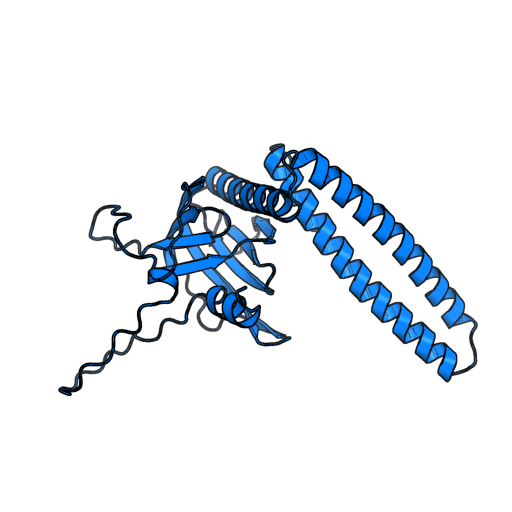LYS A 1 183 ? -1.909 6.091 20.715 1.00 98.38 183 LYS A C 1
ATOM 1441 O O . LYS A 1 183 ? -2.656 5.874 21.667 1.00 98.38 183 LYS A O 1
ATOM 1446 N N . ALA A 1 184 ? -2.357 6.325 19.483 1.00 98.31 184 ALA A N 1
ATOM 1447 C CA . ALA A 1 184 ? -3.777 6.263 19.145 1.00 98.31 184 ALA A CA 1
ATOM 1448 C C . ALA A 1 184 ? -4.339 4.842 19.324 1.00 98.31 184 ALA A C 1
ATOM 1450 O O . ALA A 1 184 ? -5.366 4.674 19.970 1.00 98.31 184 ALA A O 1
ATOM 1451 N N . ILE A 1 185 ? -3.624 3.824 18.837 1.00 98.50 185 ILE A N 1
ATOM 1452 C CA . ILE A 1 185 ? -3.992 2.408 18.990 1.00 98.50 185 ILE A CA 1
ATOM 1453 C C . ILE A 1 185 ? -4.074 2.026 20.473 1.00 98.50 185 ILE A C 1
ATOM 1455 O O . ILE A 1 185 ? -5.059 1.435 20.908 1.00 98.50 185 ILE A O 1
ATOM 1459 N N . GLU A 1 186 ? -3.067 2.398 21.270 1.00 98.25 186 GLU A N 1
ATOM 1460 C CA . GLU A 1 186 ? -3.049 2.136 22.715 1.00 98.25 186 GLU A CA 1
ATOM 1461 C C . GLU A 1 186 ? -4.259 2.770 23.427 1.00 98.25 186 GLU A C 1
ATOM 1463 O O . GLU A 1 186 ? -4.873 2.146 24.296 1.00 98.25 186 GLU A O 1
ATOM 1468 N N . SER A 1 187 ? -4.607 4.007 23.064 1.00 97.94 187 SER A N 1
ATOM 1469 C CA . SER A 1 187 ? -5.758 4.724 23.618 1.00 97.94 187 SER A CA 1
ATOM 1470 C C . SER A 1 187 ? -7.080 4.047 23.252 1.00 97.94 187 SER A C 1
ATOM 1472 O O . SER A 1 187 ? -7.900 3.782 24.131 1.00 97.94 187 SER A O 1
ATOM 1474 N N . ASP A 1 188 ? -7.275 3.722 21.977 1.00 97.69 188 ASP A N 1
ATOM 1475 C CA . ASP A 1 188 ? -8.520 3.134 21.484 1.00 97.69 188 ASP A CA 1
ATOM 1476 C C . ASP A 1 188 ? -8.748 1.723 22.025 1.00 97.69 188 ASP A C 1
ATOM 1478 O O . ASP A 1 188 ? -9.873 1.386 22.387 1.00 97.69 188 ASP A O 1
ATOM 1482 N N . HIS A 1 189 ? -7.690 0.925 22.200 1.00 98.12 189 HIS A N 1
ATOM 1483 C CA . HIS A 1 189 ? -7.801 -0.358 22.895 1.00 98.12 189 HIS A CA 1
ATOM 1484 C C . HIS A 1 189 ? -8.320 -0.204 24.327 1.00 98.12 189 HIS A C 1
ATOM 1486 O O . HIS A 1 189 ? -9.166 -0.988 24.756 1.00 98.12 189 HIS A O 1
ATOM 1492 N N . LYS A 1 190 ? -7.840 0.801 25.072 1.00 98.00 190 LYS A N 1
ATOM 1493 C CA . LYS A 1 190 ? -8.301 1.057 26.447 1.00 98.00 190 LYS A CA 1
ATOM 1494 C C . LYS A 1 190 ? -9.760 1.502 26.473 1.00 98.00 190 LYS A C 1
ATOM 1496 O O . LYS A 1 190 ? -10.513 1.034 27.323 1.00 98.00 190 LYS A O 1
ATOM 1501 N N . LEU A 1 191 ? -10.155 2.380 25.551 1.00 96.94 191 LEU A N 1
ATOM 1502 C CA . LEU A 1 191 ? -11.533 2.863 25.446 1.00 96.94 191 LEU A CA 1
ATOM 1503 C C . LEU A 1 191 ? -12.498 1.740 25.059 1.00 96.94 191 LEU A C 1
ATOM 1505 O O . LEU A 1 191 ? -13.502 1.550 25.743 1.00 96.94 191 LEU A O 1
ATOM 1509 N N . LYS A 1 192 ? -12.147 0.940 24.047 1.00 97.31 192 LYS A N 1
ATOM 1510 C CA . LYS A 1 192 ? -12.923 -0.238 23.653 1.00 97.31 192 LYS A CA 1
ATOM 1511 C C . LYS A 1 192 ? -13.071 -1.218 24.817 1.00 97.31 192 LYS A C 1
ATOM 1513 O O . LYS A 1 192 ? -14.182 -1.609 25.148 1.00 97.31 192 LYS A O 1
ATOM 1518 N N . HIS A 1 193 ? -11.970 -1.553 25.490 1.00 97.38 193 HIS A N 1
ATOM 1519 C CA . HIS A 1 193 ? -12.005 -2.473 26.626 1.00 97.38 193 HIS A CA 1
ATOM 1520 C C . HIS A 1 193 ? -12.886 -1.954 27.774 1.00 97.38 193 HIS A C 1
ATOM 1522 O O . HIS A 1 193 ? -13.633 -2.718 28.380 1.00 97.38 193 HIS A O 1
ATOM 1528 N N . MET A 1 194 ? -12.839 -0.648 28.059 1.00 96.81 194 MET A N 1
ATOM 1529 C CA . MET A 1 194 ? -13.725 -0.028 29.045 1.00 96.81 194 MET A CA 1
ATOM 1530 C C . MET A 1 194 ? -15.199 -0.158 28.639 1.00 96.81 194 MET A C 1
ATOM 1532 O O . MET A 1 194 ? -16.040 -0.474 29.479 1.00 96.81 194 MET A O 1
ATOM 1536 N N . ALA A 1 195 ? -15.508 0.045 27.359 1.00 95.50 195 ALA A N 1
ATOM 1537 C CA . ALA A 1 195 ? -16.856 -0.098 26.830 1.00 95.50 195 ALA A CA 1
ATOM 1538 C C . ALA A 1 195 ? -17.360 -1.549 26.893 1.00 95.50 195 ALA A C 1
ATOM 1540 O O . ALA A 1 195 ? -18.500 -1.769 27.296 1.00 95.50 195 ALA A O 1
ATOM 1541 N N . ASP A 1 196 ? -16.504 -2.536 26.609 1.00 95.44 196 ASP A N 1
ATOM 1542 C CA . ASP A 1 196 ? -16.822 -3.963 26.774 1.00 95.44 196 ASP A CA 1
ATOM 1543 C C . ASP A 1 196 ? -17.184 -4.286 28.238 1.00 95.44 196 ASP A C 1
ATOM 1545 O O . ASP A 1 196 ? -18.187 -4.948 28.523 1.00 95.44 196 ASP A O 1
ATOM 1549 N N . LEU A 1 197 ? -16.406 -3.764 29.196 1.00 96.19 197 LEU A N 1
ATOM 1550 C CA . LEU A 1 197 ? -16.688 -3.926 30.626 1.00 96.19 197 LEU A CA 1
ATOM 1551 C C . LEU A 1 197 ? -18.013 -3.261 31.019 1.00 96.19 197 LEU A C 1
ATOM 1553 O O . LEU A 1 197 ? -18.826 -3.878 31.710 1.00 96.19 197 LEU A O 1
ATOM 1557 N N . GLN A 1 198 ? -18.269 -2.036 30.554 1.00 94.50 198 GLN A N 1
ATOM 1558 C CA . GLN A 1 198 ? -19.528 -1.329 30.803 1.00 94.50 198 GLN A CA 1
ATOM 1559 C C . GLN A 1 198 ? -20.729 -2.085 30.221 1.00 94.50 198 GLN A C 1
ATOM 1561 O O . GLN A 1 198 ? -21.751 -2.231 30.892 1.00 94.50 198 GLN A O 1
ATOM 1566 N N . GLN A 1 199 ? -20.601 -2.639 29.014 1.00 93.94 199 GLN A N 1
ATOM 1567 C CA . GLN A 1 199 ? -21.657 -3.414 28.364 1.00 93.94 199 GLN A CA 1
ATOM 1568 C C . GLN A 1 199 ? -22.096 -4.629 29.200 1.00 93.94 199 GLN A C 1
ATOM 1570 O O . GLN A 1 199 ? -23.273 -5.000 29.174 1.00 93.94 199 GLN A O 1
ATOM 1575 N N . SER A 1 200 ? -21.171 -5.237 29.954 1.00 92.19 200 SER A N 1
ATOM 1576 C CA . SER A 1 200 ? -21.445 -6.417 30.786 1.00 92.19 200 SER A CA 1
ATOM 1577 C C . SER A 1 200 ? -22.297 -6.127 32.029 1.00 92.19 200 SER A C 1
ATOM 1579 O O . SER A 1 200 ? -22.955 -7.034 32.539 1.00 92.19 200 SER A O 1
ATOM 1581 N N . VAL A 1 201 ? -22.325 -4.871 32.494 1.00 95.25 201 VAL A N 1
ATOM 1582 C CA . VAL A 1 201 ? -23.028 -4.457 33.723 1.00 95.25 201 VAL A CA 1
ATOM 1583 C C . VAL A 1 201 ? -24.261 -3.586 33.463 1.00 95.25 201 VAL A C 1
ATOM 1585 O O . VAL A 1 201 ? -25.118 -3.452 34.337 1.00 95.25 201 VAL A O 1
ATOM 1588 N N . VAL A 1 202 ? -24.388 -2.998 32.269 1.00 95.00 202 VAL A N 1
ATOM 1589 C CA . VAL A 1 202 ? -25.536 -2.159 31.894 1.00 95.00 202 VAL A CA 1
ATOM 1590 C C . VAL A 1 202 ? -26.762 -3.021 31.585 1.00 95.00 202 VAL A C 1
ATOM 1592 O O . VAL A 1 202 ? -26.740 -3.890 30.713 1.00 95.00 202 VAL A O 1
ATOM 1595 N N . SER A 1 203 ? -27.857 -2.748 32.300 1.00 93.06 203 SER A N 1
ATOM 1596 C CA . SER A 1 203 ? -29.146 -3.439 32.130 1.00 93.06 203 SER A CA 1
ATOM 1597 C C . SER A 1 203 ? -30.101 -2.720 31.173 1.00 93.06 203 SER A C 1
ATOM 1599 O O . SER A 1 203 ? -30.964 -3.364 30.582 1.00 93.06 203 SER A O 1
ATOM 1601 N N . ASP A 1 204 ? -29.951 -1.400 31.019 1.00 96.25 204 ASP A N 1
ATOM 1602 C CA . ASP A 1 204 ? -30.797 -0.586 30.145 1.00 96.25 204 ASP A CA 1
ATOM 1603 C C . ASP A 1 204 ? -30.537 -0.912 28.657 1.00 96.25 204 ASP A C 1
ATOM 1605 O O . ASP A 1 204 ? -29.395 -0.770 28.199 1.00 96.25 204 ASP A O 1
ATOM 1609 N N . PRO A 1 205 ? -31.553 -1.350 27.887 1.00 95.06 205 PRO A N 1
ATOM 1610 C CA . PRO A 1 205 ? -31.367 -1.769 26.499 1.00 95.06 205 PRO A CA 1
ATOM 1611 C C . PRO A 1 205 ? -30.856 -0.662 25.572 1.00 95.06 205 PRO A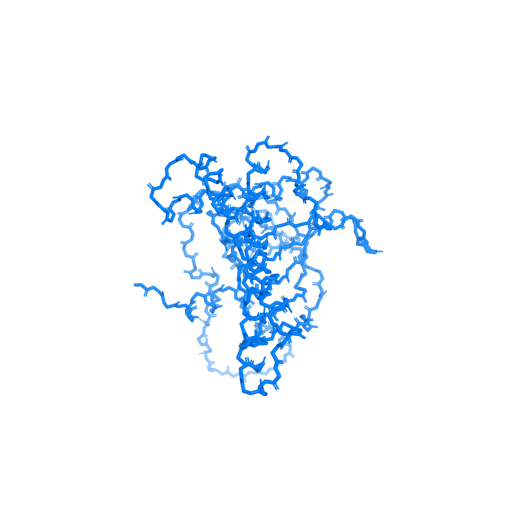 C 1
ATOM 1613 O O . PRO A 1 205 ? -30.034 -0.937 24.697 1.00 95.06 205 PRO A O 1
ATOM 1616 N N . GLU A 1 206 ? -31.314 0.578 25.760 1.00 96.25 206 GLU A N 1
ATOM 1617 C CA . GLU A 1 206 ? -30.939 1.707 24.904 1.00 96.25 206 GLU A CA 1
ATOM 1618 C C . GLU A 1 206 ? -29.470 2.092 25.121 1.00 96.25 206 GLU A C 1
ATOM 1620 O O . GLU A 1 206 ? -28.686 2.155 24.172 1.00 96.25 206 GLU A O 1
ATOM 1625 N N . THR A 1 207 ? -29.058 2.230 26.381 1.00 94.94 207 THR A N 1
ATOM 1626 C CA . THR A 1 207 ? -27.663 2.481 26.764 1.00 94.94 207 THR A CA 1
ATOM 1627 C C . THR A 1 207 ? -26.752 1.349 26.289 1.00 94.94 207 THR A C 1
ATOM 1629 O O . THR A 1 207 ? -25.677 1.594 25.737 1.00 94.94 207 THR A O 1
ATOM 1632 N N . LYS A 1 208 ? -27.186 0.090 26.429 1.00 95.94 208 LYS A N 1
ATOM 1633 C CA . LYS A 1 208 ? -26.422 -1.073 25.956 1.00 95.94 208 LYS A CA 1
ATOM 1634 C C . LYS A 1 208 ? -26.213 -1.046 24.440 1.00 95.94 208 LYS A C 1
ATOM 1636 O O . LYS A 1 208 ? -25.124 -1.381 23.969 1.00 95.94 208 LYS A O 1
ATOM 1641 N N . GLN A 1 209 ? -27.222 -0.625 23.678 1.00 96.31 209 GLN A N 1
ATOM 1642 C CA . GLN A 1 209 ? -27.114 -0.464 22.229 1.00 96.31 209 GLN A CA 1
ATOM 1643 C C . GLN A 1 209 ? -26.159 0.676 21.849 1.00 96.31 209 GLN A C 1
ATOM 1645 O O . GLN A 1 209 ? -25.353 0.512 20.933 1.00 96.31 209 GLN A O 1
ATOM 1650 N N . GLN A 1 210 ? -26.194 1.803 22.564 1.00 96.31 210 GLN A N 1
ATOM 1651 C CA . GLN A 1 210 ? -25.258 2.911 22.344 1.00 96.31 210 GLN A CA 1
ATOM 1652 C C . GLN A 1 210 ? -23.802 2.483 22.578 1.00 96.31 210 GLN A C 1
ATOM 1654 O O . GLN A 1 210 ? -22.948 2.758 21.737 1.00 96.31 210 GLN A O 1
ATOM 1659 N N . ILE A 1 211 ? -23.532 1.748 23.663 1.00 95.81 211 ILE A N 1
ATOM 1660 C CA . ILE A 1 211 ? -22.201 1.192 23.956 1.00 95.81 211 ILE A CA 1
ATOM 1661 C C . ILE A 1 211 ? -21.763 0.228 22.848 1.00 95.81 211 ILE A C 1
ATOM 1663 O O . ILE A 1 211 ? -20.635 0.311 22.371 1.00 95.81 211 ILE A O 1
ATOM 1667 N N . ASN A 1 212 ? -22.660 -0.643 22.377 1.00 96.25 212 ASN A N 1
ATOM 1668 C CA . ASN A 1 212 ? -22.349 -1.565 21.283 1.00 96.25 212 ASN A CA 1
ATOM 1669 C C . ASN A 1 212 ? -21.953 -0.827 19.994 1.00 96.25 212 ASN A C 1
ATOM 1671 O O . ASN A 1 212 ? -20.995 -1.209 19.329 1.00 96.25 212 ASN A O 1
ATOM 1675 N N . ASN A 1 213 ? -22.653 0.260 19.660 1.00 96.50 213 ASN A N 1
ATOM 1676 C CA . ASN A 1 213 ? -22.310 1.081 18.500 1.00 96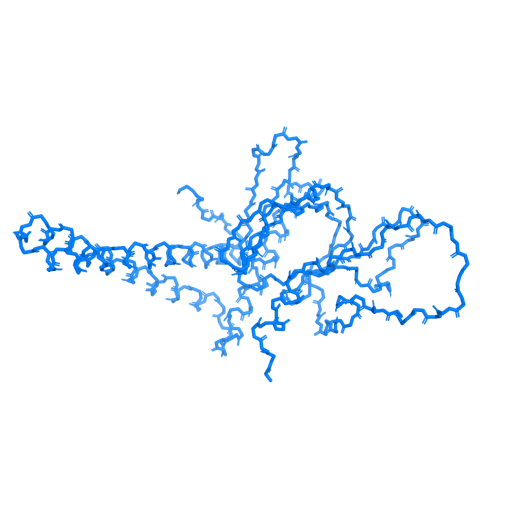.50 213 ASN A CA 1
ATOM 1677 C C . ASN A 1 213 ? -20.930 1.742 18.655 1.00 96.50 213 ASN A C 1
ATOM 1679 O O . ASN A 1 213 ? -20.192 1.834 17.678 1.00 96.50 213 ASN A O 1
ATOM 1683 N N . GLN A 1 214 ? -20.561 2.174 19.866 1.00 96.56 214 GLN A N 1
ATOM 1684 C CA . GLN A 1 214 ? -19.224 2.714 20.137 1.00 96.56 214 GLN A CA 1
ATOM 1685 C C . GLN A 1 214 ? -18.135 1.640 20.008 1.00 96.56 214 GLN A C 1
ATOM 1687 O O . GLN A 1 214 ? -17.094 1.906 19.414 1.00 96.56 214 GLN A O 1
ATOM 1692 N N . ILE A 1 215 ? -18.382 0.420 20.498 1.00 97.12 215 ILE A N 1
ATOM 1693 C CA . ILE A 1 215 ? -17.458 -0.718 20.352 1.00 97.12 215 ILE A CA 1
ATOM 1694 C C . ILE A 1 215 ? -17.163 -0.984 18.874 1.00 97.12 215 ILE A C 1
ATOM 1696 O O . ILE A 1 215 ? -15.994 -1.019 18.497 1.00 97.12 215 ILE A O 1
ATOM 1700 N N . VAL A 1 216 ? -18.199 -1.075 18.033 1.00 97.06 216 VAL A N 1
ATOM 1701 C CA . VAL A 1 216 ? -18.037 -1.275 16.582 1.00 97.06 216 VAL A CA 1
ATOM 1702 C C . VAL A 1 216 ? -17.231 -0.135 15.950 1.00 97.06 216 VAL A C 1
ATOM 1704 O O . VAL A 1 216 ? -16.318 -0.385 15.169 1.00 97.06 216 VAL A O 1
ATOM 1707 N N . GLN A 1 217 ? -17.499 1.119 16.330 1.00 96.56 217 GLN A N 1
ATOM 1708 C CA . GLN A 1 217 ? -16.724 2.265 15.837 1.00 96.56 217 GLN A CA 1
ATOM 1709 C C . GLN A 1 217 ? -15.243 2.189 16.231 1.00 96.56 217 GLN A C 1
ATOM 1711 O O . GLN A 1 217 ? -14.375 2.510 15.417 1.00 96.56 217 GLN A O 1
ATOM 1716 N N . TRP A 1 218 ? -14.928 1.764 17.459 1.00 97.31 218 TRP A N 1
ATOM 1717 C CA . TRP A 1 218 ? -13.540 1.563 17.876 1.00 97.31 218 TRP A CA 1
ATOM 1718 C C . TRP A 1 218 ? -12.880 0.391 17.153 1.00 97.31 218 TRP A C 1
ATOM 1720 O O . TRP A 1 218 ? -11.703 0.493 16.828 1.00 97.31 218 TRP A O 1
ATOM 1730 N N . GLU A 1 219 ? -13.603 -0.693 16.868 1.00 97.44 219 GLU A N 1
ATOM 1731 C CA . GLU A 1 219 ? -13.083 -1.815 16.076 1.00 97.44 219 GLU A CA 1
ATOM 1732 C C . GLU A 1 219 ? -12.694 -1.370 14.665 1.00 97.44 219 GLU A C 1
ATOM 1734 O O . GLU A 1 219 ? -11.540 -1.542 14.267 1.00 97.44 219 GLU A O 1
ATOM 1739 N N . GLU A 1 220 ? -13.601 -0.697 13.954 1.00 96.12 220 GLU A N 1
ATOM 1740 C CA . GLU A 1 220 ? -13.331 -0.148 12.621 1.00 96.12 220 GLU A CA 1
ATOM 1741 C C . GLU A 1 220 ? -12.165 0.857 12.644 1.00 96.12 220 GLU A C 1
ATOM 1743 O O . GLU A 1 220 ? -11.308 0.876 11.751 1.00 96.12 220 GLU A O 1
ATOM 1748 N N . ASN A 1 221 ? -12.089 1.698 13.683 1.00 97.50 221 ASN A N 1
ATOM 1749 C CA . ASN A 1 221 ? -11.003 2.662 13.807 1.00 97.50 221 ASN A CA 1
ATOM 1750 C C . ASN A 1 221 ? -9.656 1.991 14.107 1.00 97.50 221 ASN A C 1
ATOM 1752 O O . ASN A 1 221 ? -8.644 2.386 13.525 1.00 97.50 221 ASN A O 1
ATOM 1756 N N . LEU A 1 222 ? -9.630 0.971 14.967 1.00 98.25 222 LEU A N 1
ATOM 1757 C CA . LEU A 1 222 ? -8.431 0.192 15.272 1.00 98.25 222 LEU A CA 1
ATOM 1758 C C . LEU A 1 222 ? -7.909 -0.523 14.024 1.00 98.25 222 LEU A C 1
ATOM 1760 O O . LEU A 1 222 ? -6.714 -0.432 13.739 1.00 98.25 222 LEU A O 1
ATOM 1764 N N . GLU A 1 223 ? -8.782 -1.152 13.232 1.00 96.44 223 GLU A N 1
ATOM 1765 C CA . GLU A 1 223 ? -8.400 -1.767 11.954 1.00 96.44 223 GLU A CA 1
ATOM 1766 C C . GLU A 1 223 ? -7.739 -0.750 11.016 1.00 96.44 223 GLU A C 1
ATOM 1768 O O . GLU A 1 223 ? -6.657 -0.994 10.469 1.00 96.44 223 GLU A O 1
ATOM 1773 N N . ARG A 1 224 ? -8.342 0.437 10.883 1.00 96.12 224 ARG A N 1
ATOM 1774 C CA . ARG A 1 224 ? -7.799 1.535 10.075 1.00 96.12 224 ARG A CA 1
ATOM 1775 C C . ARG A 1 224 ? -6.433 2.003 10.583 1.00 96.12 224 ARG A C 1
ATOM 1777 O O . ARG A 1 224 ? -5.525 2.221 9.777 1.00 96.12 224 ARG A O 1
ATOM 1784 N N . LEU A 1 225 ? -6.276 2.177 11.896 1.00 98.00 225 LEU A N 1
ATOM 1785 C CA . LEU A 1 225 ? -5.022 2.615 12.511 1.00 98.00 225 LEU A CA 1
ATOM 1786 C C . LEU A 1 225 ? -3.910 1.573 12.336 1.00 98.00 225 LEU A C 1
ATOM 1788 O O . LEU A 1 225 ? -2.785 1.945 11.998 1.00 98.00 225 LEU A O 1
ATOM 1792 N N . HIS A 1 226 ? -4.217 0.285 12.504 1.00 97.56 226 HIS A N 1
ATOM 1793 C CA . HIS A 1 226 ? -3.265 -0.801 12.280 1.00 97.56 226 HIS A CA 1
ATOM 1794 C C . HIS A 1 226 ? -2.839 -0.902 10.815 1.00 97.56 226 HIS A C 1
ATOM 1796 O O . HIS A 1 226 ? -1.642 -0.997 10.540 1.00 97.56 226 HIS A O 1
ATOM 1802 N N . CYS A 1 227 ? -3.780 -0.807 9.871 1.00 96.38 227 CYS A N 1
ATOM 1803 C CA . CYS A 1 227 ? -3.461 -0.790 8.442 1.00 96.38 227 CYS A CA 1
ATOM 1804 C C . CYS A 1 227 ? -2.534 0.381 8.086 1.00 96.38 227 CYS A C 1
ATOM 1806 O O . CYS A 1 227 ? -1.545 0.211 7.370 1.00 96.38 227 CYS A O 1
ATOM 1808 N N . GLU A 1 228 ? -2.822 1.570 8.619 1.00 97.56 228 GLU A N 1
ATOM 1809 C CA . GLU A 1 228 ? -1.996 2.756 8.403 1.00 97.56 228 GLU A CA 1
ATOM 1810 C C . GLU A 1 228 ? -0.598 2.597 9.015 1.00 97.56 228 GLU A C 1
ATOM 1812 O O . GLU A 1 228 ? 0.405 2.890 8.363 1.00 97.56 228 GLU A O 1
ATOM 1817 N N . GLN A 1 229 ? -0.505 2.079 10.240 1.00 97.94 229 GLN A N 1
ATOM 1818 C CA . GLN A 1 229 ? 0.774 1.818 10.896 1.00 97.94 229 GLN A CA 1
ATOM 1819 C C . GLN A 1 229 ? 1.607 0.801 10.106 1.00 97.94 229 GLN A C 1
ATOM 1821 O O . GLN A 1 229 ? 2.793 1.037 9.864 1.00 97.94 229 GLN A O 1
ATOM 1826 N N . PHE A 1 230 ? 0.994 -0.302 9.669 1.00 98.12 230 PHE A N 1
ATOM 1827 C CA . PHE A 1 230 ? 1.641 -1.321 8.844 1.00 98.12 230 PHE A CA 1
ATOM 1828 C C . PHE A 1 230 ? 2.203 -0.712 7.555 1.00 98.12 230 PHE A C 1
ATOM 1830 O O . PHE A 1 230 ? 3.365 -0.937 7.205 1.00 98.12 230 PHE A O 1
ATOM 1837 N N . ARG A 1 231 ? 1.413 0.134 6.886 1.00 98.19 231 ARG A N 1
ATOM 1838 C CA . ARG A 1 231 ? 1.817 0.852 5.674 1.00 98.19 231 ARG A CA 1
ATOM 1839 C C . ARG A 1 231 ? 3.029 1.752 5.908 1.00 98.19 231 ARG A C 1
ATOM 1841 O O . ARG A 1 231 ? 3.991 1.687 5.143 1.00 98.19 231 ARG A O 1
ATOM 1848 N N . LEU A 1 232 ? 3.022 2.566 6.965 1.00 98.19 232 LEU A N 1
ATOM 1849 C CA . LEU A 1 232 ? 4.157 3.445 7.271 1.00 98.19 232 LEU A CA 1
ATOM 1850 C C . LEU A 1 232 ? 5.409 2.652 7.673 1.00 98.19 232 LEU A C 1
ATOM 1852 O O . LEU A 1 232 ? 6.516 3.027 7.283 1.00 98.19 232 LEU A O 1
ATOM 1856 N N . ARG A 1 233 ? 5.251 1.526 8.378 1.00 98.19 233 ARG A N 1
ATOM 1857 C CA . ARG A 1 233 ? 6.361 0.614 8.695 1.00 98.19 233 ARG A CA 1
ATOM 1858 C C . ARG A 1 233 ? 6.959 -0.020 7.439 1.00 98.19 233 ARG A C 1
ATOM 1860 O O . ARG A 1 233 ? 8.180 -0.069 7.332 1.00 98.19 233 ARG A O 1
ATOM 1867 N N . CYS A 1 234 ? 6.142 -0.405 6.457 1.00 98.31 234 CYS A N 1
ATOM 1868 C CA . CYS A 1 234 ? 6.633 -0.857 5.149 1.00 98.31 234 CYS A CA 1
ATOM 1869 C C . CYS A 1 234 ? 7.479 0.220 4.453 1.00 98.31 234 CYS A C 1
ATOM 1871 O O . CYS A 1 234 ? 8.539 -0.070 3.902 1.00 98.31 234 CYS A O 1
ATOM 1873 N N . TYR A 1 235 ? 7.029 1.477 4.496 1.00 98.38 235 TYR A N 1
ATOM 1874 C CA . TYR A 1 235 ? 7.751 2.595 3.884 1.00 98.38 235 TYR A CA 1
ATOM 1875 C C . TYR A 1 235 ? 9.090 2.848 4.567 1.00 98.38 235 TYR A C 1
ATOM 1877 O O . TYR A 1 235 ? 10.102 3.033 3.892 1.00 98.38 235 TYR A O 1
ATOM 1885 N N . MET A 1 236 ? 9.096 2.828 5.898 1.00 97.62 236 MET A N 1
ATOM 1886 C CA . MET A 1 236 ? 10.302 3.000 6.698 1.00 97.62 236 MET A CA 1
ATOM 1887 C C . MET A 1 236 ? 11.307 1.869 6.438 1.00 97.62 236 MET A C 1
ATOM 1889 O O . MET A 1 236 ? 12.463 2.157 6.135 1.00 97.62 236 MET A O 1
ATOM 1893 N N . ALA A 1 237 ? 10.852 0.610 6.447 1.00 97.38 237 ALA A N 1
ATOM 1894 C CA . ALA A 1 237 ? 11.682 -0.556 6.150 1.00 97.38 237 ALA A CA 1
ATOM 1895 C C . ALA A 1 237 ? 12.339 -0.451 4.765 1.00 97.38 237 ALA A C 1
ATOM 1897 O O . ALA A 1 237 ? 13.556 -0.578 4.652 1.00 97.38 237 ALA A O 1
ATOM 1898 N N . SER A 1 238 ? 11.576 -0.111 3.720 1.00 97.12 238 SER A N 1
ATOM 1899 C CA . SER A 1 238 ? 12.124 0.040 2.366 1.00 97.12 238 SER A CA 1
ATOM 1900 C C . SER A 1 238 ? 13.132 1.188 2.229 1.00 97.12 238 SER A C 1
ATOM 1902 O O . SER A 1 238 ? 14.075 1.065 1.451 1.00 97.12 238 SER A O 1
ATOM 1904 N N . LEU A 1 239 ? 12.984 2.287 2.979 1.00 95.56 239 LEU A N 1
ATOM 1905 C CA . LEU A 1 239 ? 13.982 3.368 2.995 1.00 95.56 239 LEU A CA 1
ATOM 1906 C C . LEU A 1 239 ? 15.274 2.972 3.722 1.00 95.56 239 LEU A C 1
ATOM 1908 O O . LEU A 1 239 ? 16.337 3.507 3.416 1.00 95.56 239 LEU A O 1
ATOM 1912 N N . GLN A 1 240 ? 15.182 2.055 4.683 1.00 94.94 240 GLN A N 1
ATOM 1913 C CA . GLN A 1 240 ? 16.308 1.585 5.491 1.00 94.94 240 GLN A CA 1
ATOM 1914 C C . GLN A 1 240 ? 16.912 0.273 4.973 1.00 94.94 240 GLN A C 1
ATOM 1916 O O . GLN A 1 240 ? 17.878 -0.211 5.552 1.00 94.94 240 GLN A O 1
ATOM 1921 N N . SER A 1 241 ? 16.371 -0.294 3.888 1.00 90.56 241 SER A N 1
ATOM 1922 C CA . SER A 1 241 ? 16.698 -1.653 3.421 1.00 90.56 241 SER A CA 1
ATOM 1923 C C . SER A 1 241 ? 16.520 -2.721 4.515 1.00 90.56 241 SER A C 1
ATOM 1925 O O . SER A 1 241 ? 17.283 -3.680 4.586 1.00 90.56 241 SER A O 1
ATOM 1927 N N . GLY A 1 242 ? 15.532 -2.525 5.392 1.00 89.00 242 GLY A N 1
ATOM 1928 C CA . GLY A 1 242 ? 15.154 -3.468 6.440 1.00 89.00 242 GLY A CA 1
ATOM 1929 C C . GLY A 1 242 ? 14.109 -4.480 5.973 1.00 89.00 242 GLY A C 1
ATOM 1930 O O . GLY A 1 242 ? 13.515 -4.343 4.902 1.00 89.00 242 GLY A O 1
ATOM 1931 N N . GLU A 1 243 ? 13.860 -5.487 6.807 1.00 90.31 243 GLU A N 1
ATOM 1932 C CA . GLU A 1 243 ? 12.789 -6.460 6.586 1.00 90.31 243 GLU A CA 1
ATOM 1933 C C . GLU A 1 243 ? 11.411 -5.787 6.697 1.00 90.31 243 GLU A C 1
ATOM 1935 O O . GLU A 1 243 ? 11.192 -4.909 7.539 1.00 90.31 243 GLU A O 1
ATOM 1940 N N . LEU A 1 244 ? 10.473 -6.184 5.832 1.00 93.50 244 LEU A N 1
ATOM 1941 C CA . LEU A 1 244 ? 9.097 -5.697 5.909 1.00 93.50 244 LEU A CA 1
ATOM 1942 C C . LEU A 1 244 ? 8.427 -6.167 7.212 1.00 93.50 244 LEU A C 1
ATOM 1944 O O . LEU A 1 244 ? 8.730 -7.255 7.701 1.00 93.50 244 LEU A O 1
ATOM 1948 N N . PRO A 1 245 ? 7.485 -5.385 7.769 1.00 92.56 245 PRO A N 1
ATOM 1949 C CA . PRO A 1 245 ? 6.720 -5.825 8.929 1.00 92.56 245 PRO A CA 1
ATOM 1950 C C . PRO A 1 245 ? 5.978 -7.137 8.635 1.00 92.56 245 PRO A C 1
ATOM 1952 O O . PRO A 1 245 ? 5.478 -7.345 7.527 1.00 92.56 245 PRO A O 1
ATOM 1955 N N . ASN A 1 246 ? 5.883 -8.001 9.648 1.00 86.56 246 ASN A N 1
ATOM 1956 C CA . ASN A 1 246 ? 5.167 -9.269 9.547 1.00 86.56 246 ASN A CA 1
ATOM 1957 C C . ASN A 1 246 ? 3.691 -9.016 9.177 1.00 86.56 246 ASN A C 1
ATOM 1959 O O . ASN A 1 246 ? 3.034 -8.236 9.867 1.00 86.56 246 ASN A O 1
ATOM 1963 N N . PRO A 1 247 ? 3.169 -9.642 8.107 1.00 81.56 247 PRO A N 1
ATOM 1964 C CA . PRO A 1 247 ? 1.770 -9.495 7.714 1.00 81.56 247 PRO A CA 1
ATOM 1965 C C . PRO A 1 247 ? 0.776 -10.272 8.597 1.00 81.56 247 PRO A C 1
ATOM 1967 O O . PRO A 1 247 ? -0.424 -10.097 8.401 1.00 81.56 247 PRO A O 1
ATOM 1970 N N . LYS A 1 248 ? 1.246 -11.152 9.496 1.00 72.94 248 LYS A N 1
ATOM 1971 C CA . LYS A 1 248 ? 0.410 -11.931 10.429 1.00 72.94 248 LYS A CA 1
ATOM 1972 C C . LYS A 1 248 ? 0.091 -11.186 11.717 1.00 72.94 248 LYS A C 1
ATOM 1974 O O . LYS A 1 248 ? 1.004 -10.505 12.234 1.00 72.94 248 LYS A O 1
#

Foldseek 3Di:
DDDPVNVVCQAPFPDDDDPDDDDDDDPDDDPPPPGPQLVDDLPFDFLDKDKKWKFWAWDDDDHDIDGDPDGDTAIFTWTDGQQKIFTHHPDVPDDDDPVDGGSTMHGQQLKAKAFDCVDPPAHLWIWIAHPVGTIMIIHDPDVVRSLVVLLSNLLSNLVVVQVVVVHDCSLVVLVVLLVVLVVVLVVLVVVLVVLVVVLVPDPDPVVNVVSVVSNVVSVVVNVVSVSSSLSSQSSNCSVVVHDRPDPD

Secondary structure (DSSP, 8-state):
---HHHHHHHHS-----------------------TTTT----S-EEEEEEEEEEEEEEEETTEEEE-S----EEEEEEEETTEEEEEE--TTS---TTSPPSEEEE-TT-EEEE-TT-TT-SSEEEEE-TTS-EEEEE-SSHHHHHHHHHHHHHHHHHHHHHHTT-S-HHHHHHHHHHHHHHHHHHHHHHHHHHHHHHHH---HHHHHHHHHHHHHHHHHHHHHHHHHHHHHHHHHHHHTPPPPP--